Protein AF-A0A3B9PR92-F1 (afdb_monomer_lite)

Sequence (219 aa):
MKRTFLNLFLINLITGICAVALSAQPVVSGLKLADPELEITLWADSPLLANPTNFDVDASGRIWVTEGVNYRRSKTRGGGDQVVVLEDTDLDGVADKSTVFVQDPYLVAPMGIGVIGNQIYVSQTPDIIRYTDVNRNLVFDEGDTREVFLTGFIGSNHDHSTHSVIGGPDGKLYFNQGNCGAKITDGDGKTFYVGSFYYNKGGPQVGWNFNPTTFAGKQ

pLDDT: mean 84.74, std 18.98, range [34.31, 98.88]

Foldseek 3Di:
DDDDDDDDDDDDPDPDPPPPPPPCVVVLVPDDDPDPVDHDDAAEDPPLAEQFQDWDADPVRKIWTWHQPQFPNPCPDVQATFIKIWDDPVPPRHTDDIDTQDGHNLHNRFREWEDDPQWIWTRAPQFTKIKGPPVPPSHRDPPIDIDGAKGWWDDGSHPFTKHYWYQDPVRDIDTDGGQRKGFIAGPVRDTDTAAHPVCVPPDDDDPCRHDCVVPVPND

Structure (mmCIF, N/CA/C/O backbone):
data_AF-A0A3B9PR92-F1
#
_entry.id   AF-A0A3B9PR92-F1
#
loop_
_atom_site.group_PDB
_atom_site.id
_atom_site.type_symbol
_atom_site.label_atom_id
_atom_site.label_alt_id
_atom_site.label_comp_id
_atom_site.label_asym_id
_atom_site.label_entity_id
_atom_site.label_seq_id
_atom_site.pdbx_PDB_ins_code
_atom_site.Cartn_x
_atom_site.Cartn_y
_atom_site.Cartn_z
_atom_site.occupancy
_atom_site.B_iso_or_equiv
_atom_site.auth_seq_id
_atom_site.auth_comp_id
_atom_site.auth_asym_id
_atom_site.auth_atom_id
_atom_site.pdbx_PDB_model_num
ATOM 1 N N . MET A 1 1 ? 12.897 35.973 -71.113 1.00 40.69 1 MET A N 1
ATOM 2 C CA . MET A 1 1 ? 13.109 36.918 -69.992 1.00 40.69 1 MET A CA 1
ATOM 3 C C . MET A 1 1 ? 12.420 36.326 -68.767 1.00 40.69 1 MET A C 1
ATOM 5 O O . MET A 1 1 ? 11.234 36.034 -68.846 1.00 40.69 1 MET A O 1
ATOM 9 N N . LYS A 1 2 ? 13.194 35.966 -67.737 1.00 34.31 2 LYS A N 1
ATOM 10 C CA . LYS A 1 2 ? 12.798 35.077 -66.629 1.00 34.31 2 LYS A CA 1
ATOM 11 C C . LYS A 1 2 ? 11.757 35.743 -65.714 1.00 34.31 2 LYS A C 1
ATOM 13 O O . LYS A 1 2 ? 11.950 36.889 -65.324 1.00 34.31 2 LYS A O 1
ATOM 18 N N . ARG A 1 3 ? 10.691 35.015 -65.362 1.00 34.38 3 ARG A N 1
ATOM 19 C CA . ARG A 1 3 ? 9.765 35.359 -64.271 1.00 34.38 3 ARG A CA 1
ATOM 20 C C . ARG A 1 3 ? 10.264 34.692 -62.990 1.00 34.38 3 ARG A C 1
ATOM 22 O O . ARG A 1 3 ? 10.435 33.477 -62.956 1.00 34.38 3 ARG A O 1
ATOM 29 N N . THR A 1 4 ? 10.536 35.499 -61.977 1.00 38.28 4 THR A N 1
ATOM 30 C CA . THR A 1 4 ? 10.986 35.093 -60.644 1.00 38.28 4 THR A CA 1
ATOM 31 C C . THR A 1 4 ? 9.770 34.655 -59.827 1.00 38.28 4 THR A C 1
ATOM 33 O O . THR A 1 4 ? 8.867 35.460 -59.616 1.00 38.28 4 THR A O 1
ATOM 36 N N . PHE A 1 5 ? 9.730 33.401 -59.374 1.00 39.09 5 PHE A N 1
ATOM 37 C CA . PHE A 1 5 ? 8.817 32.963 -58.316 1.00 39.09 5 PHE A CA 1
ATOM 38 C C . PHE A 1 5 ? 9.593 32.921 -57.000 1.00 39.09 5 PHE A C 1
ATOM 40 O O . PHE A 1 5 ? 10.641 32.283 -56.901 1.00 39.09 5 PHE A O 1
ATOM 47 N N . LEU A 1 6 ? 9.090 33.663 -56.020 1.00 35.94 6 LEU A N 1
ATOM 48 C CA . LEU A 1 6 ? 9.597 33.739 -54.659 1.00 35.94 6 LEU A CA 1
ATOM 49 C C . LEU A 1 6 ? 9.010 32.550 -53.880 1.00 35.94 6 LEU A C 1
ATOM 51 O O . LEU A 1 6 ? 7.817 32.544 -53.592 1.00 35.94 6 LEU A O 1
ATOM 55 N N . ASN A 1 7 ? 9.821 31.534 -53.575 1.00 35.78 7 ASN A N 1
ATOM 56 C CA . ASN A 1 7 ? 9.414 30.453 -52.676 1.00 35.78 7 ASN A CA 1
ATOM 57 C C . ASN A 1 7 ? 9.677 30.876 -51.229 1.00 35.78 7 ASN A C 1
ATOM 59 O O . ASN A 1 7 ? 10.823 31.046 -50.813 1.00 35.78 7 ASN A O 1
ATOM 63 N N . LEU A 1 8 ? 8.592 31.047 -50.478 1.00 37.47 8 LEU A N 1
ATOM 64 C CA . LEU A 1 8 ? 8.585 31.297 -49.044 1.00 37.47 8 LEU A CA 1
ATOM 65 C C . LEU A 1 8 ? 8.742 29.945 -48.324 1.00 37.47 8 LEU A C 1
ATOM 67 O O . LEU A 1 8 ? 7.806 29.150 -48.292 1.00 37.47 8 LEU A O 1
ATOM 71 N N . PHE A 1 9 ? 9.922 29.655 -47.775 1.00 36.97 9 PHE A N 1
ATOM 72 C CA . PHE A 1 9 ? 10.104 28.515 -46.873 1.00 36.97 9 PHE A CA 1
ATOM 73 C C . PHE A 1 9 ? 9.676 28.922 -45.457 1.00 36.97 9 PHE A C 1
ATOM 75 O O . PHE A 1 9 ? 10.341 29.733 -44.814 1.00 36.97 9 PHE A O 1
ATOM 82 N N . LEU A 1 10 ? 8.569 28.354 -44.968 1.00 36.53 10 LEU A N 1
ATOM 83 C CA . LEU A 1 10 ? 8.263 28.321 -43.537 1.00 36.53 10 LEU A CA 1
ATOM 84 C C . LEU A 1 10 ? 9.225 27.335 -42.860 1.00 36.53 10 LEU A C 1
ATOM 86 O O . LEU A 1 10 ? 9.188 26.138 -43.138 1.00 36.53 10 LEU A O 1
ATOM 90 N N . ILE A 1 11 ? 10.062 27.832 -41.952 1.00 41.31 11 ILE A N 1
ATOM 91 C CA . ILE A 1 11 ? 10.827 27.004 -41.016 1.00 41.31 11 ILE A CA 1
ATOM 92 C C . ILE A 1 11 ? 9.952 26.822 -39.773 1.00 41.31 11 ILE A C 1
ATOM 94 O O . ILE A 1 11 ? 9.829 27.733 -38.958 1.00 41.31 11 ILE A O 1
ATOM 98 N N . ASN A 1 12 ? 9.326 25.652 -39.636 1.00 38.03 12 ASN A N 1
ATOM 99 C CA . ASN A 1 12 ? 8.735 25.228 -38.369 1.00 38.03 12 ASN A CA 1
ATOM 100 C C . ASN A 1 12 ? 9.863 24.733 -37.458 1.00 38.03 12 ASN A C 1
ATOM 102 O O . ASN A 1 12 ? 10.394 23.639 -37.646 1.00 38.03 12 ASN A O 1
ATOM 106 N N . LEU A 1 13 ? 10.244 25.558 -36.486 1.00 39.56 13 LEU A N 1
ATOM 107 C CA . LEU A 1 13 ? 11.181 25.190 -35.433 1.00 39.56 13 LEU A CA 1
ATOM 108 C C . LEU A 1 13 ? 10.430 24.352 -34.385 1.00 39.56 13 LEU A C 1
ATOM 110 O O . LEU A 1 13 ? 9.825 24.894 -33.464 1.00 39.56 13 LEU A O 1
ATOM 114 N N . ILE A 1 14 ? 10.436 23.026 -34.540 1.00 45.50 14 ILE A N 1
ATOM 115 C CA . ILE A 1 14 ? 10.000 22.113 -33.478 1.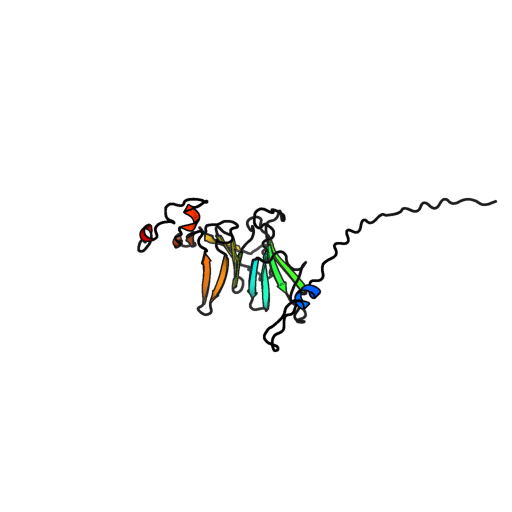00 45.50 14 ILE A CA 1
ATOM 116 C C . ILE A 1 14 ? 11.123 22.081 -32.442 1.00 45.50 14 ILE A C 1
ATOM 118 O O . ILE A 1 14 ? 12.162 21.454 -32.647 1.00 45.50 14 ILE A O 1
ATOM 122 N N . THR A 1 15 ? 10.934 22.780 -31.327 1.00 44.53 15 THR A N 1
ATOM 123 C CA . THR A 1 15 ? 11.759 22.605 -30.132 1.00 44.53 15 THR A CA 1
ATOM 124 C C . THR A 1 15 ? 11.447 21.239 -29.528 1.00 44.53 15 THR A C 1
ATOM 126 O O . THR A 1 15 ? 10.557 21.102 -28.690 1.00 44.53 15 THR A O 1
ATOM 129 N N . GLY A 1 16 ? 12.155 20.211 -29.990 1.00 39.41 16 GLY A N 1
ATOM 130 C CA . GLY A 1 16 ? 12.187 18.914 -29.332 1.00 39.41 16 GLY A CA 1
ATOM 131 C C . GLY A 1 16 ? 12.943 19.046 -28.016 1.00 39.41 16 GLY A C 1
ATOM 132 O O . GLY A 1 16 ? 14.168 19.154 -28.012 1.00 39.41 16 GLY A O 1
ATOM 133 N N . ILE A 1 17 ? 12.223 19.042 -26.896 1.00 45.97 17 ILE A N 1
ATOM 134 C CA . ILE A 1 17 ? 12.817 18.689 -25.608 1.00 45.97 17 ILE A CA 1
ATOM 135 C C . ILE A 1 17 ? 13.160 17.205 -25.725 1.00 45.97 17 ILE A C 1
ATOM 137 O O . ILE A 1 17 ? 12.302 16.338 -25.588 1.00 45.97 17 ILE A O 1
ATOM 141 N N . CYS A 1 18 ? 14.415 16.919 -26.062 1.00 37.38 18 CYS A N 1
ATOM 142 C CA . CYS A 1 18 ? 14.967 15.581 -25.957 1.00 37.38 18 CYS A CA 1
ATOM 143 C C . CYS A 1 18 ? 15.154 15.307 -24.462 1.00 37.38 18 CYS A C 1
ATOM 145 O O . CYS A 1 18 ? 16.201 15.603 -23.886 1.00 37.38 18 CYS A O 1
ATOM 147 N N . ALA A 1 19 ? 14.097 14.830 -23.805 1.00 42.25 19 ALA A N 1
ATOM 148 C CA . ALA A 1 19 ? 14.248 14.161 -22.529 1.00 42.25 19 ALA A CA 1
ATOM 149 C C . ALA A 1 19 ? 15.024 12.878 -22.831 1.00 42.25 19 ALA A C 1
ATOM 151 O O . ALA A 1 19 ? 14.472 11.916 -23.358 1.00 42.25 19 ALA A O 1
ATOM 152 N N . VAL A 1 20 ? 16.333 12.901 -22.586 1.00 42.00 20 VAL A N 1
ATOM 153 C CA . VAL A 1 20 ? 17.133 11.682 -22.589 1.00 42.00 20 VAL A CA 1
ATOM 154 C C . VAL A 1 20 ? 16.600 10.854 -21.428 1.00 42.00 20 VAL A C 1
ATOM 156 O O . VAL A 1 20 ? 16.940 11.109 -20.274 1.00 42.00 20 VAL A O 1
ATOM 159 N N . ALA A 1 21 ? 15.709 9.909 -21.722 1.00 46.66 21 ALA A N 1
ATOM 160 C CA . ALA A 1 21 ? 15.439 8.825 -20.802 1.00 46.66 21 ALA A CA 1
ATOM 161 C C . ALA A 1 21 ? 16.784 8.122 -20.603 1.00 46.66 21 ALA A C 1
ATOM 163 O O . ALA A 1 21 ? 17.339 7.551 -21.543 1.00 46.66 21 ALA A O 1
ATOM 164 N N . LEU A 1 22 ? 17.362 8.244 -19.407 1.00 50.50 22 LEU A N 1
ATOM 165 C CA . LEU A 1 22 ? 18.382 7.300 -18.979 1.00 50.50 22 LEU A CA 1
ATOM 166 C C . LEU A 1 22 ? 17.693 5.938 -19.087 1.00 50.50 22 LEU A C 1
ATOM 168 O O . LEU A 1 22 ? 16.753 5.692 -18.335 1.00 50.50 22 LEU A O 1
ATOM 172 N N . SER A 1 23 ? 18.076 5.101 -20.056 1.00 51.16 23 SER A N 1
ATOM 173 C CA . SER A 1 23 ? 17.569 3.730 -20.067 1.00 51.16 23 SER A CA 1
ATOM 174 C C . SER A 1 23 ? 17.933 3.112 -18.718 1.00 51.16 23 SER A C 1
ATOM 176 O O . SER A 1 23 ? 18.992 3.428 -18.178 1.00 51.16 23 SER A O 1
ATOM 178 N N . ALA A 1 24 ? 17.061 2.305 -18.117 1.00 56.84 24 ALA A N 1
ATOM 179 C CA . ALA A 1 24 ? 17.338 1.697 -16.815 1.00 56.84 24 ALA A CA 1
ATOM 180 C C . ALA A 1 24 ? 18.286 0.481 -16.910 1.00 56.84 24 ALA A C 1
ATOM 182 O O . ALA A 1 24 ? 18.922 0.105 -15.924 1.00 56.84 24 ALA A O 1
ATOM 183 N N . GLN A 1 25 ? 18.492 -0.075 -18.111 1.00 56.12 25 GLN A N 1
ATOM 184 C CA . GLN A 1 25 ? 19.439 -1.173 -18.374 1.00 56.12 25 GLN A CA 1
ATOM 185 C C . GLN A 1 25 ? 20.901 -0.965 -17.898 1.00 56.12 25 GLN A C 1
ATOM 187 O O . GLN A 1 25 ? 21.496 -1.916 -17.391 1.00 56.12 25 GLN A O 1
ATOM 192 N N . PRO A 1 26 ? 21.514 0.234 -17.979 1.00 60.78 26 PRO A N 1
ATOM 193 C CA . PRO A 1 26 ? 22.842 0.508 -17.438 1.00 60.78 26 PRO A CA 1
ATOM 194 C C . PRO A 1 26 ? 22.914 0.343 -15.913 1.00 60.78 26 PRO A C 1
ATOM 196 O O . PRO A 1 26 ? 23.988 0.041 -15.397 1.00 60.78 26 PRO A O 1
ATOM 199 N N . VAL A 1 27 ? 21.806 0.517 -15.178 1.00 67.62 27 VAL A N 1
ATOM 200 C CA . VAL A 1 27 ? 21.806 0.504 -13.703 1.00 67.62 27 VAL A CA 1
ATOM 201 C C . VAL A 1 27 ? 22.019 -0.909 -13.160 1.00 67.62 27 VAL A C 1
ATOM 203 O O . VAL A 1 27 ? 22.823 -1.099 -12.248 1.00 67.62 27 VAL A O 1
ATOM 206 N N . VAL A 1 28 ? 21.368 -1.912 -13.754 1.00 79.38 28 VAL A N 1
ATOM 207 C CA . VAL A 1 28 ? 21.475 -3.309 -13.297 1.00 79.38 28 VAL A CA 1
ATOM 208 C C . VAL A 1 28 ? 22.883 -3.869 -13.517 1.00 79.38 28 VAL A C 1
ATOM 210 O O . VAL A 1 28 ? 23.397 -4.591 -12.668 1.00 79.38 28 VAL A O 1
ATOM 213 N N . SER A 1 29 ? 23.560 -3.454 -14.594 1.00 75.81 29 SER A N 1
ATOM 214 C CA . SER A 1 29 ? 24.911 -3.928 -14.941 1.00 75.81 29 SER A CA 1
ATOM 215 C C . SER A 1 29 ? 25.989 -3.632 -13.883 1.00 75.81 29 SER A C 1
ATOM 217 O O . SER A 1 29 ? 27.037 -4.278 -13.869 1.00 75.81 29 SER A O 1
ATOM 219 N N . GLY A 1 30 ? 25.747 -2.666 -12.987 1.00 83.50 30 GLY A N 1
ATOM 220 C CA . GLY A 1 30 ? 26.665 -2.319 -11.900 1.00 83.50 30 GLY A CA 1
ATOM 221 C C . GLY A 1 30 ? 26.484 -3.141 -10.618 1.00 83.50 30 GLY A C 1
ATOM 222 O O . GLY A 1 30 ? 27.333 -3.056 -9.726 1.00 83.50 30 GLY A O 1
ATOM 223 N N . LEU A 1 31 ? 25.401 -3.915 -10.496 1.00 87.94 31 LEU A N 1
ATOM 224 C CA . LEU A 1 31 ? 25.111 -4.711 -9.304 1.00 87.94 31 LEU A CA 1
ATOM 225 C C . LEU A 1 31 ? 25.941 -5.999 -9.305 1.00 87.94 31 LEU A C 1
ATOM 227 O O . LEU A 1 31 ? 26.100 -6.660 -10.327 1.00 87.94 31 LEU A O 1
ATOM 231 N N . LYS A 1 32 ? 26.493 -6.357 -8.141 1.00 89.56 32 LYS A N 1
ATOM 232 C CA . LYS A 1 32 ? 27.294 -7.574 -7.962 1.00 89.56 32 LYS A CA 1
ATOM 233 C C . LYS A 1 32 ? 26.592 -8.515 -7.002 1.00 89.56 32 LYS A C 1
ATOM 235 O O . LYS A 1 32 ? 26.352 -8.149 -5.852 1.00 89.56 32 LYS A O 1
ATOM 240 N N . LEU A 1 33 ? 26.320 -9.724 -7.470 1.00 90.50 33 LEU A N 1
ATOM 241 C CA . LEU A 1 33 ? 25.789 -10.806 -6.654 1.00 90.50 33 LEU A CA 1
ATOM 242 C C . LEU A 1 33 ? 26.941 -11.621 -6.069 1.00 90.50 33 LEU A C 1
ATOM 244 O O . LEU A 1 33 ? 27.944 -11.870 -6.737 1.00 90.50 33 LEU A O 1
ATOM 248 N N . ALA A 1 34 ? 26.814 -11.986 -4.793 1.00 94.62 34 ALA A N 1
ATOM 249 C CA . ALA A 1 34 ? 27.777 -12.861 -4.126 1.00 94.62 34 ALA A CA 1
ATOM 250 C C . ALA A 1 34 ? 27.572 -14.331 -4.517 1.00 94.62 34 ALA A C 1
ATOM 252 O O . ALA A 1 34 ? 28.537 -15.089 -4.584 1.00 94.62 34 ALA A O 1
ATOM 253 N N . ASP A 1 35 ? 26.320 -14.709 -4.763 1.00 95.81 35 ASP A N 1
ATOM 254 C CA . ASP A 1 35 ? 25.923 -16.044 -5.183 1.00 95.81 35 ASP A CA 1
ATOM 255 C C . ASP A 1 35 ? 25.853 -16.102 -6.720 1.00 95.81 35 ASP A C 1
ATOM 257 O O . ASP A 1 35 ? 25.115 -15.307 -7.310 1.00 95.81 35 ASP A O 1
ATOM 261 N N . PRO A 1 36 ? 26.624 -16.986 -7.380 1.00 92.06 36 PRO A N 1
ATOM 262 C CA . PRO A 1 36 ? 26.620 -17.112 -8.834 1.00 92.06 36 PRO A CA 1
ATOM 263 C C . PRO A 1 36 ? 25.349 -17.759 -9.406 1.00 92.06 36 PRO A C 1
ATOM 265 O O . PRO A 1 36 ? 25.179 -17.727 -10.622 1.00 92.06 36 PRO A O 1
ATOM 268 N N . GLU A 1 37 ? 24.486 -18.360 -8.580 1.00 96.25 37 GLU A N 1
ATOM 269 C CA . GLU A 1 37 ? 23.214 -18.956 -9.025 1.00 96.25 37 GLU A CA 1
ATOM 270 C C . GLU A 1 37 ? 22.061 -17.943 -9.074 1.00 96.25 37 GLU A C 1
ATOM 272 O O . GLU A 1 37 ? 20.977 -18.261 -9.561 1.00 96.25 37 GLU A O 1
ATOM 277 N N . LEU A 1 38 ? 22.280 -16.723 -8.580 1.00 94.56 38 LEU A N 1
ATOM 278 C CA . LEU A 1 38 ? 21.291 -15.652 -8.610 1.00 94.56 38 LEU A CA 1
ATOM 279 C C . LEU A 1 38 ? 21.506 -14.736 -9.817 1.00 94.56 38 LEU A C 1
ATOM 281 O O . LEU A 1 38 ? 22.634 -14.476 -10.238 1.00 94.56 38 LEU A O 1
ATOM 285 N N . GLU A 1 39 ? 20.411 -14.164 -10.309 1.00 90.94 39 GLU A N 1
ATOM 286 C CA . GLU A 1 39 ? 20.412 -13.101 -11.311 1.00 90.94 39 GLU A CA 1
ATOM 287 C C . GLU A 1 39 ? 19.601 -11.892 -10.830 1.00 90.94 39 GLU A C 1
ATOM 289 O O . GLU A 1 39 ? 18.699 -12.014 -10.001 1.00 90.94 39 GLU A O 1
ATOM 294 N N . ILE A 1 40 ? 19.940 -10.706 -11.339 1.00 90.94 40 ILE A N 1
ATOM 295 C CA . ILE A 1 40 ? 19.113 -9.505 -11.202 1.00 90.94 40 ILE A CA 1
ATOM 296 C C . ILE A 1 40 ? 18.779 -9.034 -12.608 1.00 90.94 40 ILE A C 1
ATOM 298 O O . ILE A 1 40 ? 19.675 -8.769 -13.411 1.00 90.94 40 ILE A O 1
ATOM 302 N N . THR A 1 41 ? 17.491 -8.875 -12.869 1.00 90.62 41 THR A N 1
ATOM 303 C CA . THR A 1 41 ? 16.951 -8.293 -14.094 1.00 90.62 41 THR A CA 1
ATOM 304 C C . THR A 1 41 ? 16.130 -7.053 -13.755 1.00 90.62 41 THR A C 1
ATOM 306 O O . THR A 1 41 ? 15.677 -6.857 -12.624 1.00 90.62 41 THR A O 1
ATOM 309 N N . LEU A 1 42 ? 15.985 -6.160 -14.731 1.00 92.25 42 LEU A N 1
ATOM 310 C CA . LEU A 1 42 ? 15.066 -5.038 -14.614 1.00 92.25 42 LEU A CA 1
ATOM 311 C C . LEU A 1 42 ? 13.665 -5.527 -14.988 1.00 92.25 42 LEU A C 1
ATOM 313 O O . LEU A 1 42 ? 13.460 -5.886 -16.141 1.00 92.25 42 LEU A O 1
ATOM 317 N N . TRP A 1 43 ? 12.729 -5.498 -14.039 1.00 95.06 43 TRP A N 1
ATOM 318 C CA . TRP A 1 43 ? 11.338 -5.886 -14.297 1.00 95.06 43 TRP A CA 1
ATOM 319 C C . TRP A 1 43 ? 10.458 -4.709 -14.744 1.00 95.06 43 TRP A C 1
ATOM 321 O O . TRP A 1 43 ? 9.665 -4.858 -15.659 1.00 95.06 43 TRP A O 1
ATOM 331 N N . ALA A 1 44 ? 10.607 -3.523 -14.144 1.00 95.38 44 ALA A N 1
ATOM 332 C CA . ALA A 1 44 ? 9.856 -2.321 -14.524 1.00 95.38 44 ALA A CA 1
ATOM 333 C C . ALA A 1 44 ? 10.686 -1.050 -14.302 1.00 95.38 44 ALA A C 1
ATOM 335 O O . ALA A 1 44 ? 11.483 -0.978 -13.361 1.00 95.38 44 ALA A O 1
ATOM 336 N N . ASP A 1 45 ? 10.470 -0.028 -15.131 1.00 94.19 45 ASP A N 1
ATOM 337 C CA . ASP A 1 45 ? 11.071 1.298 -14.988 1.00 94.19 45 ASP A CA 1
ATOM 338 C C . ASP A 1 45 ? 10.097 2.434 -15.344 1.00 94.19 45 ASP A C 1
ATOM 340 O O . ASP A 1 45 ? 8.934 2.232 -15.700 1.00 94.19 45 ASP A O 1
ATOM 344 N N . SER A 1 46 ? 10.558 3.676 -15.189 1.00 93.19 46 SER A N 1
ATOM 345 C CA . SER A 1 46 ? 9.815 4.840 -15.668 1.00 93.19 46 SER A CA 1
ATOM 346 C C . SER A 1 46 ? 9.633 4.752 -17.192 1.00 93.19 46 SER A C 1
ATOM 348 O O . SER A 1 46 ? 10.623 4.566 -17.896 1.00 93.19 46 SER A O 1
ATOM 350 N N . PRO A 1 47 ? 8.428 5.010 -17.733 1.00 94.88 47 PRO A N 1
ATOM 351 C CA . PRO A 1 47 ? 7.334 5.750 -17.102 1.00 94.88 47 PRO A CA 1
ATOM 352 C C . PRO A 1 47 ? 6.227 4.884 -16.478 1.00 94.88 47 PRO A C 1
ATOM 354 O O . PRO A 1 47 ? 5.178 5.435 -16.152 1.00 94.88 47 PRO A O 1
ATOM 357 N N . LEU A 1 48 ? 6.415 3.569 -16.316 1.00 97.56 48 LEU A N 1
ATOM 358 C CA . LEU A 1 48 ? 5.366 2.686 -15.783 1.00 97.56 48 LEU A CA 1
ATOM 359 C C . LEU A 1 48 ? 5.001 3.012 -14.327 1.00 97.56 48 LEU A C 1
ATOM 361 O O . LEU A 1 48 ? 3.865 2.805 -13.912 1.00 97.56 48 LEU A O 1
ATOM 365 N N . LEU A 1 49 ? 5.948 3.552 -13.566 1.00 97.00 49 LEU A N 1
ATOM 366 C CA . LEU A 1 49 ? 5.779 3.977 -12.181 1.00 97.00 49 LEU A CA 1
ATOM 367 C C . LEU A 1 49 ? 6.684 5.172 -11.856 1.00 97.00 49 LEU A C 1
ATOM 369 O O . LEU A 1 49 ? 7.653 5.455 -12.565 1.00 97.00 49 LEU A O 1
ATOM 373 N N . ALA A 1 50 ? 6.405 5.848 -10.746 1.00 95.19 50 ALA A N 1
ATOM 374 C CA . ALA A 1 50 ? 7.177 6.970 -10.236 1.00 95.19 50 ALA A CA 1
ATOM 375 C C . ALA A 1 50 ? 7.320 6.926 -8.708 1.00 95.19 50 ALA A C 1
ATOM 377 O O . ALA A 1 50 ? 6.342 6.912 -7.968 1.00 95.19 50 ALA A O 1
ATOM 378 N N . ASN A 1 51 ? 8.565 7.014 -8.230 1.00 94.94 51 ASN A N 1
ATOM 379 C CA . ASN A 1 51 ? 8.912 7.098 -6.806 1.00 94.94 51 ASN A CA 1
ATOM 380 C C . ASN A 1 51 ? 8.196 6.042 -5.926 1.00 94.94 51 ASN A C 1
ATOM 382 O O . ASN A 1 51 ? 7.422 6.427 -5.043 1.00 94.94 51 ASN A O 1
ATOM 386 N N . PRO A 1 52 ? 8.412 4.733 -6.170 1.00 96.56 52 PRO A N 1
ATOM 387 C CA . PRO A 1 52 ? 7.752 3.672 -5.411 1.00 96.56 52 PRO A CA 1
ATOM 388 C C . PRO A 1 52 ? 8.089 3.760 -3.918 1.00 96.56 52 PRO A C 1
ATOM 390 O O . PRO A 1 52 ? 9.260 3.858 -3.546 1.00 96.56 52 PRO A O 1
ATOM 393 N N . THR A 1 53 ? 7.073 3.703 -3.058 1.00 95.88 53 THR A N 1
ATOM 394 C CA . THR A 1 53 ? 7.226 3.696 -1.591 1.00 95.88 53 THR A CA 1
ATOM 395 C C . THR A 1 53 ? 6.989 2.318 -0.985 1.00 95.88 53 THR A C 1
ATOM 397 O O . THR A 1 53 ? 7.644 1.962 -0.007 1.00 95.88 53 THR A O 1
ATOM 400 N N . ASN A 1 54 ? 6.064 1.544 -1.553 1.00 97.50 54 ASN A N 1
ATOM 401 C CA . ASN A 1 54 ? 5.744 0.175 -1.150 1.00 97.50 54 ASN A CA 1
ATOM 402 C C . ASN A 1 54 ? 5.052 -0.569 -2.302 1.00 97.50 54 ASN A C 1
ATOM 404 O O . ASN A 1 54 ? 4.455 0.083 -3.167 1.00 97.50 54 ASN A O 1
ATOM 408 N N . PHE A 1 55 ? 5.098 -1.902 -2.294 1.00 98.00 55 PHE A N 1
ATOM 409 C CA . PHE A 1 55 ? 4.410 -2.736 -3.273 1.00 98.00 55 PHE A CA 1
ATOM 410 C C . PHE A 1 55 ? 3.872 -4.041 -2.669 1.00 98.00 55 PHE A C 1
ATOM 412 O O . PHE A 1 55 ? 4.394 -4.520 -1.665 1.00 98.00 55 PHE A O 1
ATOM 419 N N . ASP A 1 56 ? 2.863 -4.621 -3.318 1.00 97.88 56 ASP A N 1
ATOM 420 C CA . ASP A 1 56 ? 2.348 -5.967 -3.036 1.00 97.88 56 ASP A CA 1
ATOM 421 C C . ASP A 1 56 ? 2.040 -6.708 -4.348 1.00 97.88 56 ASP A C 1
ATOM 423 O O . ASP A 1 56 ? 1.872 -6.080 -5.398 1.00 97.88 56 ASP A O 1
ATOM 427 N N . VAL A 1 57 ? 1.985 -8.039 -4.298 1.00 97.19 57 VAL A N 1
ATOM 428 C CA . VAL A 1 57 ? 1.734 -8.899 -5.463 1.00 97.19 57 VAL A CA 1
ATOM 429 C C . VAL A 1 57 ? 0.387 -9.582 -5.305 1.00 97.19 57 VAL A C 1
ATOM 431 O O . VAL A 1 57 ? 0.152 -10.297 -4.332 1.00 97.19 57 VAL A O 1
ATOM 434 N N . ASP A 1 58 ? -0.504 -9.392 -6.274 1.00 96.81 58 ASP A N 1
ATOM 435 C CA . ASP A 1 58 ? -1.808 -10.046 -6.226 1.00 96.81 58 ASP A CA 1
ATOM 436 C C . ASP A 1 58 ? -1.782 -11.489 -6.757 1.00 96.81 58 ASP A C 1
ATOM 438 O O . ASP A 1 58 ? -0.797 -11.979 -7.307 1.00 96.81 58 ASP A O 1
ATOM 442 N N . ALA A 1 59 ? -2.909 -12.192 -6.615 1.00 94.62 59 ALA A N 1
ATOM 443 C CA . ALA A 1 59 ? -3.036 -13.590 -7.028 1.00 94.62 59 ALA A CA 1
ATOM 444 C C . ALA A 1 59 ? -2.885 -13.828 -8.547 1.00 94.62 59 ALA A C 1
ATOM 446 O O . ALA A 1 59 ? -2.783 -14.980 -8.963 1.00 94.62 59 ALA A O 1
ATOM 447 N N . SER A 1 60 ? -2.901 -12.771 -9.367 1.00 95.69 60 SER A N 1
ATOM 448 C CA . SER A 1 60 ? -2.649 -12.841 -10.814 1.00 95.69 60 SER A CA 1
ATOM 449 C C . SER A 1 60 ? -1.190 -12.527 -11.168 1.00 95.69 60 SER A C 1
ATOM 451 O O . SER A 1 60 ? -0.854 -12.518 -12.346 1.00 95.69 60 SER A O 1
ATOM 453 N N . GLY A 1 61 ? -0.326 -12.275 -10.176 1.00 96.56 61 GLY A N 1
ATOM 454 C CA . GLY A 1 61 ? 1.083 -11.930 -10.378 1.00 96.56 61 GLY A CA 1
ATOM 455 C C . GLY A 1 61 ? 1.328 -10.456 -10.705 1.00 96.56 61 GLY A C 1
ATOM 456 O O . GLY A 1 61 ? 2.451 -10.092 -11.042 1.00 96.56 61 GLY A O 1
ATOM 457 N N . ARG A 1 62 ? 0.307 -9.596 -10.600 1.00 98.25 62 ARG A N 1
ATOM 458 C CA . ARG A 1 62 ? 0.445 -8.159 -10.876 1.00 98.25 62 ARG A CA 1
ATOM 459 C C . ARG A 1 62 ? 1.058 -7.456 -9.674 1.00 98.25 62 ARG A C 1
ATOM 461 O O . ARG A 1 62 ? 0.729 -7.791 -8.533 1.00 98.25 62 ARG A O 1
ATOM 468 N N . ILE A 1 63 ? 1.901 -6.455 -9.925 1.00 98.62 63 ILE A N 1
ATOM 469 C CA . ILE A 1 63 ? 2.555 -5.682 -8.863 1.00 98.62 63 ILE A CA 1
ATOM 470 C C . ILE A 1 63 ? 1.797 -4.377 -8.645 1.00 98.62 63 ILE A C 1
ATOM 472 O O . ILE A 1 63 ? 1.750 -3.513 -9.516 1.00 98.62 63 ILE A O 1
ATOM 476 N N . TRP A 1 64 ? 1.231 -4.219 -7.455 1.00 98.75 64 TRP A N 1
ATOM 477 C CA . TRP A 1 64 ? 0.553 -3.005 -7.024 1.00 98.75 64 TRP A CA 1
ATOM 478 C C . TRP A 1 64 ? 1.538 -2.114 -6.287 1.00 98.75 64 TRP A C 1
ATOM 480 O O . TRP A 1 64 ? 2.170 -2.563 -5.338 1.00 98.75 64 TRP A O 1
ATOM 490 N N . VAL A 1 65 ? 1.662 -0.856 -6.692 1.00 98.75 65 VAL A N 1
ATOM 491 C CA . VAL A 1 65 ? 2.688 0.065 -6.198 1.00 98.75 65 VAL A CA 1
ATOM 492 C C . VAL A 1 65 ? 2.038 1.329 -5.660 1.00 98.75 65 VAL A C 1
ATOM 494 O O . VAL A 1 65 ? 1.237 1.969 -6.335 1.00 98.75 65 VAL A O 1
ATOM 497 N N . THR A 1 66 ? 2.425 1.718 -4.449 1.00 98.44 66 THR A N 1
ATOM 498 C CA . THR A 1 66 ? 2.157 3.063 -3.920 1.00 98.44 66 THR A CA 1
ATOM 499 C C . THR A 1 66 ? 3.247 4.023 -4.374 1.00 98.44 66 THR A C 1
ATOM 501 O O . THR A 1 66 ? 4.436 3.709 -4.296 1.00 98.44 66 THR A O 1
ATOM 504 N N . GLU A 1 67 ? 2.847 5.196 -4.859 1.00 97.56 67 GLU A N 1
ATOM 505 C CA . GLU A 1 67 ? 3.771 6.225 -5.335 1.00 97.56 67 GLU A CA 1
ATOM 506 C C . GLU A 1 67 ? 3.910 7.369 -4.327 1.00 97.56 67 GLU A C 1
ATOM 508 O O . GLU A 1 67 ? 2.930 7.869 -3.785 1.00 97.56 67 GLU A O 1
ATOM 513 N N . GLY A 1 68 ? 5.139 7.831 -4.102 1.00 95.38 68 GLY A N 1
ATOM 514 C CA . GLY A 1 68 ? 5.468 8.878 -3.133 1.00 95.38 68 GLY A CA 1
ATOM 515 C C . GLY A 1 68 ? 5.817 10.231 -3.738 1.00 95.38 68 GLY A C 1
ATOM 516 O O . GLY A 1 68 ? 6.675 10.929 -3.197 1.00 95.38 68 GLY A O 1
ATOM 517 N N . VAL A 1 69 ? 5.274 10.603 -4.896 1.00 95.00 69 VAL A N 1
ATOM 518 C CA . VAL A 1 69 ? 5.731 11.783 -5.655 1.00 95.00 69 VAL A CA 1
ATOM 519 C C . VAL A 1 69 ? 5.592 13.090 -4.853 1.00 95.00 69 VAL A C 1
ATOM 521 O O . VAL A 1 69 ? 6.467 13.959 -4.945 1.00 95.00 69 VAL A O 1
ATOM 524 N N . ASN A 1 70 ? 4.578 13.207 -3.990 1.00 93.19 70 ASN A N 1
ATOM 525 C CA . ASN A 1 70 ? 4.360 14.369 -3.120 1.00 93.19 70 ASN A CA 1
ATOM 526 C C . ASN A 1 70 ? 5.073 14.307 -1.744 1.00 93.19 70 ASN A C 1
ATOM 528 O O . ASN A 1 70 ? 4.781 15.123 -0.852 1.00 93.19 70 ASN A O 1
ATOM 532 N N . TYR A 1 71 ? 6.006 13.369 -1.535 1.00 90.19 71 TYR A N 1
ATOM 533 C CA . TYR A 1 71 ? 6.735 13.213 -0.268 1.00 90.19 71 TYR A CA 1
ATOM 534 C C . TYR A 1 71 ? 7.453 14.511 0.160 1.00 90.19 71 TYR A C 1
ATOM 536 O O . TYR A 1 71 ? 7.992 15.260 -0.657 1.00 90.19 71 TYR A O 1
ATOM 544 N N . ARG A 1 72 ? 7.434 14.820 1.468 1.00 82.12 72 ARG A N 1
ATOM 545 C CA . ARG A 1 72 ? 8.065 16.020 2.074 1.00 82.12 72 ARG A CA 1
ATOM 546 C C . ARG A 1 72 ? 7.717 17.367 1.416 1.00 82.12 72 ARG A C 1
ATOM 548 O O . ARG A 1 72 ? 8.533 18.286 1.398 1.00 82.12 72 ARG A O 1
ATOM 555 N N . ARG A 1 73 ? 6.458 17.539 1.000 1.00 69.12 73 ARG A N 1
ATOM 556 C CA . ARG A 1 73 ? 5.892 18.812 0.495 1.00 69.12 73 ARG A CA 1
ATOM 557 C C . ARG A 1 73 ? 6.445 19.271 -0.858 1.00 69.12 73 ARG A C 1
ATOM 559 O O . ARG A 1 73 ? 6.306 20.451 -1.173 1.00 69.12 73 ARG A O 1
ATOM 566 N N . SER A 1 74 ? 7.000 18.368 -1.667 1.00 74.69 74 SER A N 1
ATOM 567 C CA . SER A 1 74 ? 7.323 18.661 -3.071 1.00 74.69 74 SER A CA 1
ATOM 568 C C . SER A 1 74 ? 6.096 19.200 -3.833 1.00 74.69 74 SER A C 1
ATOM 570 O O . SER A 1 74 ? 6.245 20.104 -4.652 1.00 74.69 74 SER A O 1
ATOM 572 N N . LYS A 1 75 ? 4.884 18.701 -3.508 1.00 70.12 75 LYS A N 1
ATOM 573 C CA . LYS A 1 75 ? 3.583 19.066 -4.117 1.00 70.12 75 LYS A CA 1
ATOM 574 C C . LYS A 1 75 ? 3.632 19.089 -5.653 1.00 70.12 75 LYS A C 1
ATOM 576 O O . LYS A 1 75 ? 3.018 19.936 -6.298 1.00 70.12 75 LYS A O 1
ATOM 581 N N . THR A 1 76 ? 4.393 18.170 -6.231 1.00 84.69 76 THR A N 1
ATOM 582 C CA . THR A 1 76 ? 4.673 18.082 -7.667 1.00 84.69 76 THR A CA 1
ATOM 583 C C . THR A 1 76 ? 3.518 17.473 -8.457 1.00 84.69 76 THR A C 1
ATOM 585 O O . THR A 1 76 ? 3.401 17.741 -9.651 1.00 84.69 76 THR A O 1
ATOM 588 N N . ARG A 1 77 ? 2.628 16.707 -7.812 1.00 92.94 77 ARG A N 1
ATOM 589 C CA . ARG A 1 77 ? 1.449 16.097 -8.436 1.00 92.94 77 ARG A CA 1
ATOM 590 C C . ARG A 1 77 ? 0.166 16.629 -7.795 1.00 92.94 77 ARG A C 1
ATOM 592 O O . ARG A 1 77 ? -0.255 16.171 -6.737 1.00 92.94 77 ARG A O 1
ATOM 599 N N . GLY A 1 78 ? -0.460 17.608 -8.453 1.00 91.19 78 GLY A N 1
ATOM 600 C CA . GLY A 1 78 ? -1.608 18.352 -7.911 1.00 91.19 78 GLY A CA 1
ATOM 601 C C . GLY A 1 78 ? -2.855 17.509 -7.613 1.00 91.19 78 GLY A C 1
ATOM 602 O O . GLY A 1 78 ? -3.591 17.841 -6.691 1.00 91.19 78 GLY A O 1
ATOM 603 N N . GLY A 1 79 ? -3.063 16.408 -8.343 1.00 94.94 79 GLY A N 1
ATOM 604 C CA . GLY A 1 79 ? -4.167 15.468 -8.108 1.00 94.94 79 GLY A CA 1
ATOM 605 C C . GLY A 1 79 ? -3.961 14.516 -6.925 1.00 94.94 79 GLY A C 1
ATOM 606 O O . GLY A 1 79 ? -4.795 13.647 -6.723 1.00 94.94 79 GLY A O 1
ATOM 607 N N . GLY A 1 80 ? -2.864 14.653 -6.173 1.00 95.75 80 GLY A N 1
ATOM 608 C CA . GLY A 1 80 ? -2.441 13.670 -5.176 1.00 95.75 80 GLY A CA 1
ATOM 609 C C . GLY A 1 80 ? -1.632 12.527 -5.779 1.00 95.75 80 GLY A C 1
ATOM 610 O O . GLY A 1 80 ? -1.457 12.442 -7.000 1.00 95.75 80 GLY A O 1
ATOM 611 N N . ASP A 1 81 ? -1.083 11.696 -4.902 1.00 97.31 81 ASP A N 1
ATOM 612 C CA . ASP A 1 81 ? -0.312 10.511 -5.260 1.00 97.31 81 ASP A CA 1
ATOM 613 C C . ASP A 1 81 ? -1.206 9.347 -5.703 1.00 97.31 81 ASP A C 1
ATOM 615 O O . ASP A 1 81 ? -2.435 9.417 -5.635 1.00 97.31 81 ASP A O 1
ATOM 619 N N . GLN A 1 82 ? -0.571 8.310 -6.246 1.00 98.06 82 GLN A N 1
ATOM 620 C CA . GLN A 1 82 ? -1.245 7.232 -6.958 1.00 98.06 82 GLN A CA 1
ATOM 621 C C . GLN A 1 82 ? -0.971 5.876 -6.316 1.00 98.06 82 GLN A C 1
ATOM 623 O O . GLN A 1 82 ? 0.074 5.660 -5.694 1.00 98.06 82 GLN A O 1
ATOM 628 N N . VAL A 1 83 ? -1.912 4.961 -6.528 1.00 98.75 83 VAL A N 1
ATOM 629 C CA . VAL A 1 83 ? -1.632 3.526 -6.564 1.00 98.75 83 VAL A CA 1
ATOM 630 C C . VAL A 1 83 ? -1.692 3.091 -8.021 1.00 98.75 83 VAL A C 1
ATOM 632 O O . VAL A 1 83 ? -2.681 3.376 -8.702 1.00 98.75 83 VAL A O 1
ATOM 635 N N . VAL A 1 84 ? -0.651 2.414 -8.493 1.00 98.88 84 VAL A N 1
ATOM 636 C CA . VAL A 1 84 ? -0.565 1.881 -9.858 1.00 98.88 84 VAL A CA 1
ATOM 637 C C . VAL A 1 84 ? -0.453 0.361 -9.834 1.00 98.88 84 VAL A C 1
ATOM 639 O O . VAL A 1 84 ? 0.062 -0.209 -8.876 1.00 98.88 84 VAL A O 1
ATOM 642 N N . VAL A 1 85 ? -0.946 -0.294 -10.879 1.00 98.88 85 VAL A N 1
ATOM 643 C CA . VAL A 1 85 ? -0.894 -1.745 -11.074 1.00 98.88 85 VAL A CA 1
ATOM 644 C C . VAL A 1 85 ? -0.058 -2.020 -12.308 1.00 98.88 85 VAL A C 1
ATOM 646 O O . VAL A 1 85 ? -0.401 -1.567 -13.401 1.00 98.88 85 VAL A O 1
ATOM 649 N N . LEU A 1 86 ? 1.042 -2.733 -12.115 1.00 98.88 86 LEU A N 1
ATOM 650 C CA . LEU A 1 86 ? 1.979 -3.113 -13.158 1.00 98.88 86 LEU A CA 1
ATOM 651 C C . LEU A 1 86 ? 1.704 -4.546 -13.599 1.00 98.88 86 LEU A C 1
ATOM 653 O O . LEU A 1 86 ? 1.534 -5.439 -12.762 1.00 98.88 86 LEU A O 1
ATOM 657 N N . GLU A 1 87 ? 1.672 -4.752 -14.910 1.00 98.62 87 GLU A N 1
ATOM 658 C CA . GLU A 1 87 ? 1.383 -6.038 -15.535 1.00 98.62 87 GLU A CA 1
ATOM 659 C C . GLU A 1 87 ? 2.460 -6.365 -16.577 1.00 98.62 87 GLU A C 1
ATOM 661 O O . GLU A 1 87 ? 2.900 -5.493 -17.328 1.00 98.62 87 GLU A O 1
ATOM 666 N N . ASP A 1 88 ? 2.849 -7.635 -16.607 1.00 98.12 88 ASP A N 1
ATOM 667 C CA . ASP A 1 88 ? 3.554 -8.289 -17.708 1.00 98.12 88 ASP A CA 1
ATOM 668 C C . ASP A 1 88 ? 2.483 -9.083 -18.475 1.00 98.12 88 ASP A C 1
ATOM 670 O O . ASP A 1 88 ? 1.924 -10.055 -17.955 1.00 98.12 88 ASP A O 1
ATOM 674 N N . THR A 1 89 ? 2.071 -8.575 -19.636 1.00 98.00 89 THR A N 1
ATOM 675 C CA . THR A 1 89 ? 0.914 -9.087 -20.383 1.00 98.00 89 THR A CA 1
ATOM 676 C C . THR A 1 89 ? 1.291 -10.134 -21.423 1.00 98.00 89 THR A C 1
ATOM 678 O O . THR A 1 89 ? 0.414 -10.895 -21.850 1.00 98.00 89 THR A O 1
ATOM 681 N N . ASP A 1 90 ? 2.567 -10.211 -21.806 1.00 97.69 90 ASP A N 1
ATOM 682 C CA . ASP A 1 90 ? 3.097 -11.216 -22.729 1.00 97.69 90 ASP A CA 1
ATOM 683 C C . ASP A 1 90 ? 3.955 -12.304 -22.053 1.00 97.69 90 ASP A C 1
ATOM 685 O O . ASP A 1 90 ? 4.284 -13.306 -22.696 1.00 97.69 90 ASP A O 1
ATOM 689 N N . LEU A 1 91 ? 4.158 -12.189 -20.737 1.00 95.81 91 LEU A N 1
ATOM 690 C CA . LEU A 1 91 ? 4.855 -13.129 -19.858 1.00 95.81 91 LEU A CA 1
ATOM 691 C C . LEU A 1 91 ? 6.342 -13.283 -20.201 1.00 95.81 91 LEU A C 1
ATOM 693 O O . LEU A 1 91 ? 6.904 -14.375 -20.038 1.00 95.81 91 LEU A O 1
ATOM 697 N N . ASP A 1 92 ? 6.981 -12.217 -20.691 1.00 96.06 92 ASP A N 1
ATOM 698 C CA . ASP A 1 92 ? 8.406 -12.208 -21.032 1.00 96.06 92 ASP A CA 1
ATOM 699 C C . ASP A 1 92 ? 9.333 -11.907 -19.836 1.00 96.06 92 ASP A C 1
ATOM 701 O O . ASP A 1 92 ? 10.561 -12.004 -19.952 1.00 96.06 92 ASP A O 1
ATOM 705 N N . GLY A 1 93 ? 8.755 -11.629 -18.663 1.00 93.06 93 GLY A N 1
ATOM 706 C CA . GLY A 1 93 ? 9.480 -11.284 -17.447 1.00 93.06 93 GLY A CA 1
ATOM 707 C C . GLY A 1 93 ? 9.768 -9.790 -17.309 1.00 93.06 93 GLY A C 1
ATOM 708 O O . GLY A 1 93 ? 10.581 -9.420 -16.456 1.00 93.06 93 GLY A O 1
ATOM 709 N N . VAL A 1 94 ? 9.125 -8.935 -18.107 1.00 95.44 94 VAL A N 1
ATOM 710 C CA . VAL A 1 94 ? 9.211 -7.474 -18.042 1.00 95.44 94 VAL A CA 1
ATOM 711 C C . VAL A 1 94 ? 7.799 -6.888 -18.036 1.00 95.44 94 VAL A C 1
ATOM 713 O O . VAL A 1 94 ? 6.931 -7.267 -18.808 1.00 95.44 94 VAL A O 1
ATOM 716 N N . ALA A 1 95 ? 7.541 -5.930 -17.149 1.00 98.00 95 ALA A N 1
ATOM 717 C CA . ALA A 1 95 ? 6.275 -5.215 -17.156 1.00 98.00 95 ALA A CA 1
ATOM 718 C C . ALA A 1 95 ? 6.148 -4.361 -18.426 1.00 98.00 95 ALA A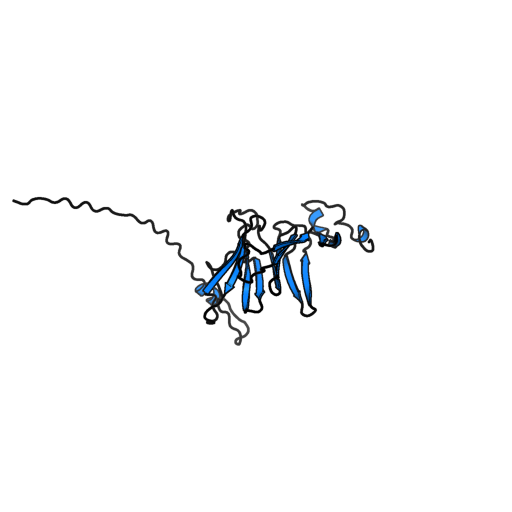 C 1
ATOM 720 O O . ALA A 1 95 ? 7.038 -3.571 -18.747 1.00 98.00 95 ALA A O 1
ATOM 721 N N . ASP A 1 96 ? 5.002 -4.452 -19.094 1.00 97.81 96 ASP A N 1
ATOM 722 C CA . ASP A 1 96 ? 4.700 -3.695 -20.314 1.00 97.81 96 ASP A CA 1
ATOM 723 C C . ASP A 1 96 ? 3.519 -2.724 -20.140 1.00 97.81 96 ASP A C 1
ATOM 725 O O . ASP A 1 96 ? 3.333 -1.800 -20.942 1.00 97.81 96 ASP A O 1
ATOM 729 N N . LYS A 1 97 ? 2.748 -2.880 -19.057 1.00 98.44 97 LYS A N 1
ATOM 730 C CA . LYS A 1 97 ? 1.529 -2.114 -18.808 1.00 98.44 97 LYS A CA 1
ATOM 731 C C . LYS A 1 97 ? 1.490 -1.565 -17.390 1.00 98.44 97 LYS A C 1
ATOM 733 O O . LYS A 1 97 ? 1.847 -2.230 -16.422 1.00 98.44 97 LYS A O 1
ATOM 738 N N . SER A 1 98 ? 0.993 -0.335 -17.282 1.00 98.62 98 SER A N 1
ATOM 739 C CA . SER A 1 98 ? 0.687 0.328 -16.018 1.00 98.62 98 SER A CA 1
ATOM 740 C C . SER A 1 98 ? -0.740 0.863 -16.046 1.00 98.62 98 SER A C 1
ATOM 742 O O . SER A 1 98 ? -1.133 1.564 -16.982 1.00 98.62 98 SER A O 1
ATOM 744 N N . THR A 1 99 ? -1.514 0.525 -15.019 1.00 98.69 99 THR A N 1
ATOM 745 C CA . THR A 1 99 ? -2.879 1.012 -14.804 1.00 98.69 99 THR A CA 1
ATOM 746 C C . THR A 1 99 ? -2.907 1.834 -13.521 1.00 98.69 99 THR A C 1
ATOM 748 O O . THR A 1 99 ? -2.528 1.340 -12.464 1.00 98.69 99 THR A O 1
ATOM 751 N N . VAL A 1 100 ? -3.366 3.086 -13.576 1.00 98.75 100 VAL A N 1
ATOM 752 C CA . VAL A 1 100 ? -3.602 3.870 -12.353 1.00 98.75 100 VAL A CA 1
ATOM 753 C C . VAL A 1 100 ? -4.873 3.339 -11.701 1.00 98.75 100 VAL A C 1
ATOM 755 O O . VAL A 1 100 ? -5.965 3.617 -12.190 1.00 98.75 100 VAL A O 1
ATOM 758 N N . PHE A 1 101 ? -4.730 2.600 -10.601 1.00 98.88 101 PHE A N 1
ATOM 759 C CA . PHE A 1 101 ? -5.878 2.131 -9.834 1.00 98.88 101 PHE A CA 1
ATOM 760 C C . PHE A 1 101 ? -6.616 3.310 -9.215 1.00 98.88 101 PHE A C 1
ATOM 762 O O . PHE A 1 101 ? -7.807 3.482 -9.430 1.00 98.88 101 PHE A O 1
ATOM 769 N N . VAL A 1 102 ? -5.912 4.168 -8.476 1.00 98.75 102 VAL A N 1
ATOM 770 C CA . VAL A 1 102 ? -6.518 5.359 -7.877 1.00 98.75 102 VAL A CA 1
ATOM 771 C C . VAL A 1 102 ? -5.528 6.512 -7.844 1.00 98.75 102 VAL A C 1
ATOM 773 O O . VAL A 1 102 ? -4.345 6.327 -7.553 1.00 98.75 102 VAL A O 1
ATOM 776 N N . GLN A 1 103 ? -6.034 7.715 -8.110 1.00 98.25 103 GLN A N 1
ATOM 777 C CA . GLN A 1 103 ? -5.367 8.976 -7.816 1.00 98.25 103 GLN A CA 1
ATOM 778 C C . GLN A 1 103 ? -6.301 9.839 -6.969 1.00 98.25 103 GLN A C 1
ATOM 780 O O . GLN A 1 103 ? -7.411 10.151 -7.396 1.00 98.25 103 GLN A O 1
ATOM 785 N N . ASP A 1 104 ? -5.858 10.232 -5.778 1.00 96.50 104 ASP A N 1
ATOM 786 C CA . ASP A 1 104 ? -6.689 10.977 -4.827 1.00 96.50 104 ASP A CA 1
ATOM 787 C C . ASP A 1 104 ? -5.842 12.056 -4.128 1.00 96.50 104 ASP A C 1
ATOM 789 O O . ASP A 1 104 ? -4.778 11.727 -3.598 1.00 96.50 104 ASP A O 1
ATOM 793 N N . PRO A 1 105 ? -6.290 13.330 -4.061 1.00 95.38 105 PRO A N 1
ATOM 794 C CA . PRO A 1 105 ? -5.615 14.398 -3.315 1.00 95.38 105 PRO A CA 1
ATOM 795 C C . PRO A 1 105 ? -5.337 14.081 -1.839 1.00 95.38 105 PRO A C 1
ATOM 797 O O . PRO A 1 105 ? -4.480 14.720 -1.226 1.00 95.38 105 PRO A O 1
ATOM 800 N N . TYR A 1 106 ? -6.069 13.128 -1.258 1.00 95.75 106 TYR A N 1
ATOM 801 C CA . TYR A 1 106 ? -5.828 12.615 0.085 1.00 95.75 106 TYR A CA 1
ATOM 802 C C . TYR A 1 106 ? -4.533 11.798 0.190 1.00 95.75 106 TYR A C 1
ATOM 804 O O . TYR A 1 106 ? -3.906 11.770 1.251 1.00 95.75 106 TYR A O 1
ATOM 812 N N . LEU A 1 107 ? -4.115 11.151 -0.901 1.00 96.44 107 LEU A N 1
ATOM 813 C CA . LEU A 1 107 ? -2.862 10.412 -0.974 1.00 96.44 107 LEU A CA 1
ATOM 814 C C . LEU A 1 107 ? -1.706 11.402 -1.134 1.00 96.44 107 LEU A C 1
ATOM 816 O O . LEU A 1 107 ? -1.561 12.093 -2.144 1.00 96.44 107 LEU A O 1
ATOM 820 N N . VAL A 1 108 ? -0.873 11.478 -0.103 1.00 94.69 108 VAL A N 1
ATOM 821 C CA . VAL A 1 108 ? 0.311 12.332 -0.047 1.00 94.69 108 VAL A CA 1
ATOM 822 C C . VAL A 1 108 ? 1.435 11.490 0.536 1.00 94.69 108 VAL A C 1
ATOM 824 O O . VAL A 1 108 ? 1.667 11.490 1.748 1.00 94.69 108 VAL A O 1
ATOM 827 N N . ALA A 1 109 ? 2.105 10.777 -0.361 1.00 94.56 109 ALA A N 1
ATOM 828 C CA . ALA A 1 109 ? 3.055 9.711 -0.114 1.00 94.56 109 ALA A CA 1
ATOM 829 C C . ALA A 1 109 ? 2.490 8.586 0.764 1.00 94.56 109 ALA A C 1
ATOM 831 O O . ALA A 1 109 ? 2.948 8.424 1.897 1.00 94.56 109 ALA A O 1
ATOM 832 N N . PRO A 1 110 ? 1.510 7.804 0.266 1.00 96.69 110 PRO A N 1
ATOM 833 C CA . PRO A 1 110 ? 1.139 6.549 0.909 1.00 96.69 110 PRO A CA 1
ATOM 834 C C . PRO A 1 110 ? 2.369 5.639 1.018 1.00 96.69 110 PRO A C 1
ATOM 836 O O . PRO A 1 110 ? 3.187 5.589 0.104 1.00 96.69 110 PRO A O 1
ATOM 839 N N . MET A 1 111 ? 2.538 4.957 2.151 1.00 96.19 111 MET A N 1
ATOM 840 C CA . MET A 1 111 ? 3.788 4.240 2.485 1.00 96.19 111 MET A CA 1
ATOM 841 C C . MET A 1 111 ? 3.591 2.738 2.720 1.00 96.19 111 MET A C 1
ATOM 843 O O . MET A 1 111 ? 4.507 2.039 3.154 1.00 96.19 111 MET A O 1
ATOM 847 N N . GLY A 1 112 ? 2.392 2.232 2.461 1.00 97.19 112 GLY A N 1
ATOM 848 C CA . GLY A 1 112 ? 2.054 0.828 2.620 1.00 97.19 112 GLY A CA 1
ATOM 849 C C . GLY A 1 112 ? 0.902 0.445 1.720 1.00 97.19 112 GLY A C 1
ATOM 850 O O . GLY A 1 112 ? -0.017 1.242 1.527 1.00 97.19 112 GLY A O 1
ATOM 851 N N . ILE A 1 113 ? 0.965 -0.774 1.200 1.00 98.44 113 ILE A N 1
ATOM 852 C CA . ILE A 1 113 ? -0.099 -1.386 0.421 1.00 98.44 113 ILE A CA 1
ATOM 853 C C . ILE A 1 113 ? -0.202 -2.867 0.777 1.00 98.44 113 ILE A C 1
ATOM 855 O O . ILE A 1 113 ? 0.825 -3.507 0.975 1.00 98.44 113 ILE A O 1
ATOM 859 N N . GLY A 1 114 ? -1.429 -3.373 0.871 1.00 98.00 114 GLY A N 1
ATOM 860 C CA . GLY A 1 114 ? -1.729 -4.798 0.967 1.00 98.00 114 GLY A CA 1
ATOM 861 C C . GLY A 1 114 ? -2.963 -5.135 0.135 1.00 98.00 114 GLY A C 1
ATOM 862 O O . GLY A 1 114 ? -3.985 -4.451 0.243 1.00 98.00 114 GLY A O 1
ATOM 863 N N . VAL A 1 115 ? -2.880 -6.169 -0.695 1.00 97.56 115 VAL A N 1
ATOM 864 C CA . VAL A 1 115 ? -3.899 -6.539 -1.683 1.00 97.56 115 VAL A CA 1
ATOM 865 C C . VAL A 1 115 ? -4.437 -7.930 -1.370 1.00 97.56 115 VAL A C 1
ATOM 867 O O . VAL A 1 115 ? -3.734 -8.933 -1.452 1.00 97.56 115 VAL A O 1
ATOM 870 N N . ILE A 1 116 ? -5.720 -8.011 -1.011 1.00 95.44 116 ILE A N 1
ATOM 871 C CA . ILE A 1 116 ? -6.386 -9.275 -0.678 1.00 95.44 116 ILE A CA 1
ATOM 872 C C . ILE A 1 116 ? -7.666 -9.395 -1.498 1.00 95.44 116 ILE A C 1
ATOM 874 O O . ILE A 1 116 ? -8.687 -8.770 -1.208 1.00 95.44 116 ILE A O 1
ATOM 878 N N . GLY A 1 117 ? -7.625 -10.238 -2.530 1.00 94.69 117 GLY A N 1
ATOM 879 C CA . GLY A 1 117 ? -8.756 -10.426 -3.431 1.00 94.69 117 GLY A CA 1
ATOM 880 C C . GLY A 1 117 ? -9.066 -9.138 -4.189 1.00 94.69 117 GLY A C 1
ATOM 881 O O . GLY A 1 117 ? -8.324 -8.772 -5.088 1.00 94.69 117 GLY A O 1
ATOM 882 N N . ASN A 1 118 ? -10.180 -8.489 -3.855 1.00 97.69 118 ASN A N 1
ATOM 883 C CA . ASN A 1 118 ? -10.564 -7.195 -4.419 1.00 97.69 118 ASN A CA 1
ATOM 884 C C . ASN A 1 118 ? -10.536 -6.050 -3.398 1.00 97.69 118 ASN A C 1
ATOM 886 O O . ASN A 1 118 ? -11.128 -5.000 -3.631 1.00 97.69 118 ASN A O 1
ATOM 890 N N . GLN A 1 119 ? -9.889 -6.266 -2.252 1.00 97.69 119 GLN A N 1
ATOM 891 C CA . GLN A 1 119 ? -9.704 -5.257 -1.220 1.00 97.69 119 GLN A CA 1
ATOM 892 C C . GLN A 1 119 ? -8.251 -4.795 -1.206 1.00 97.69 119 GLN A C 1
ATOM 894 O O . GLN A 1 119 ? -7.337 -5.610 -1.069 1.00 97.69 119 GLN A O 1
ATOM 899 N N . ILE A 1 120 ? -8.056 -3.486 -1.331 1.00 98.50 120 ILE A N 1
ATOM 900 C CA . ILE A 1 120 ? -6.751 -2.839 -1.384 1.00 98.50 120 ILE A CA 1
ATOM 901 C C . ILE A 1 120 ? -6.639 -1.929 -0.167 1.00 98.50 120 ILE A C 1
ATOM 903 O O . ILE A 1 120 ? -7.372 -0.949 -0.027 1.00 98.50 120 ILE A O 1
ATOM 907 N N . TYR A 1 121 ? -5.724 -2.273 0.730 1.00 98.62 121 TYR A N 1
ATOM 908 C CA . TYR A 1 121 ? -5.445 -1.531 1.949 1.00 98.62 121 TYR A CA 1
ATOM 909 C C . TYR A 1 121 ? -4.257 -0.610 1.704 1.00 98.62 121 TYR A C 1
ATOM 911 O O . TYR A 1 121 ? -3.183 -1.088 1.357 1.00 98.62 121 TYR A O 1
ATOM 919 N N . VAL A 1 122 ? -4.434 0.695 1.892 1.00 98.56 122 VAL A N 1
ATOM 920 C CA . VAL A 1 122 ? -3.402 1.712 1.653 1.00 98.56 122 VAL A CA 1
ATOM 921 C C . VAL A 1 122 ? -3.126 2.480 2.937 1.00 98.56 122 VAL A C 1
ATOM 923 O O . VAL A 1 122 ? -4.027 3.102 3.504 1.00 98.56 122 VAL A O 1
ATOM 926 N N . SER A 1 123 ? -1.871 2.487 3.378 1.00 98.12 123 SER A N 1
ATOM 927 C CA . SER A 1 123 ? -1.434 3.282 4.527 1.00 98.12 123 SER A CA 1
ATOM 928 C C . SER A 1 123 ? -1.172 4.726 4.119 1.00 98.12 123 SER A C 1
ATOM 930 O O . SER A 1 123 ? -0.156 5.036 3.493 1.00 98.12 123 SER A O 1
ATOM 932 N N . GLN A 1 124 ? -2.076 5.617 4.524 1.00 96.56 124 GLN A N 1
ATOM 933 C CA . GLN A 1 124 ? -2.019 7.062 4.323 1.00 96.56 124 GLN A CA 1
ATOM 934 C C . GLN A 1 124 ? -2.312 7.749 5.659 1.00 96.56 124 GLN A C 1
ATOM 936 O O . GLN A 1 124 ? -3.446 8.114 5.959 1.00 96.56 124 GLN A O 1
ATOM 941 N N . THR A 1 125 ? -1.276 7.941 6.480 1.00 94.94 125 THR A N 1
ATOM 942 C CA . THR A 1 125 ? -1.417 8.544 7.818 1.00 94.94 125 THR A CA 1
ATOM 943 C C . THR A 1 125 ? -2.217 9.862 7.750 1.00 94.94 125 THR A C 1
ATOM 945 O O . THR A 1 125 ? -1.810 10.767 7.009 1.00 94.94 125 THR A O 1
ATOM 948 N N . PRO A 1 126 ? -3.307 10.027 8.528 1.00 95.50 126 PRO A N 1
ATOM 949 C CA . PRO A 1 126 ? -3.651 9.320 9.772 1.00 95.50 126 PRO A CA 1
ATOM 950 C C . PRO A 1 126 ? -4.448 8.014 9.635 1.00 95.50 126 PRO A C 1
ATOM 952 O O . PRO A 1 126 ? -4.826 7.458 10.667 1.00 95.50 126 PRO A O 1
ATOM 955 N N . ASP A 1 127 ? -4.671 7.517 8.421 1.00 97.88 127 ASP A N 1
ATOM 956 C CA . ASP A 1 127 ? -5.558 6.387 8.153 1.00 97.88 127 ASP A CA 1
ATOM 957 C C . ASP A 1 127 ? -4.853 5.208 7.470 1.00 97.88 127 ASP A C 1
ATOM 959 O O . ASP A 1 127 ? -3.857 5.357 6.761 1.00 97.88 127 ASP A O 1
ATOM 963 N N . ILE A 1 128 ? -5.437 4.026 7.637 1.00 98.38 128 ILE A N 1
ATOM 964 C CA . ILE A 1 128 ? -5.366 2.956 6.645 1.00 98.38 128 ILE A CA 1
ATOM 965 C C . ILE A 1 128 ? -6.710 2.961 5.921 1.00 98.38 128 ILE A C 1
ATOM 967 O O . ILE A 1 128 ? -7.763 2.782 6.537 1.00 98.38 128 ILE A O 1
ATOM 971 N N . ILE A 1 129 ? -6.669 3.202 4.617 1.00 98.38 129 ILE A N 1
ATOM 972 C CA . ILE A 1 129 ? -7.843 3.254 3.747 1.00 98.38 129 ILE A CA 1
ATOM 973 C C . ILE A 1 129 ? -8.042 1.869 3.144 1.00 98.38 129 ILE A C 1
ATOM 975 O O . ILE A 1 129 ? -7.077 1.273 2.674 1.00 98.38 129 ILE A O 1
ATOM 979 N N . ARG A 1 130 ? -9.278 1.370 3.121 1.00 98.50 130 ARG A N 1
ATOM 980 C CA . ARG A 1 130 ? -9.656 0.196 2.331 1.00 98.50 130 ARG A CA 1
ATOM 981 C C . ARG A 1 130 ? -10.432 0.656 1.105 1.00 98.50 130 ARG A C 1
ATOM 983 O O . ARG A 1 130 ? -11.482 1.285 1.233 1.00 98.50 130 ARG A O 1
ATOM 990 N N . TYR A 1 131 ? -9.906 0.332 -0.066 1.00 98.81 131 TYR A N 1
ATOM 991 C CA . TYR A 1 131 ? -10.615 0.403 -1.335 1.00 98.81 131 TYR A CA 1
ATOM 992 C C . TYR A 1 131 ? -11.155 -0.989 -1.670 1.00 98.81 131 TYR A C 1
ATOM 994 O O . TYR A 1 131 ? -10.465 -1.983 -1.441 1.00 98.81 131 TYR A O 1
ATOM 1002 N N . THR A 1 132 ? -12.371 -1.072 -2.203 1.00 98.75 132 THR A N 1
ATOM 1003 C CA . THR A 1 132 ? -12.939 -2.312 -2.743 1.00 98.75 132 THR A CA 1
ATOM 1004 C C . THR A 1 132 ? -13.230 -2.116 -4.223 1.00 98.75 132 THR A C 1
ATOM 1006 O O . THR A 1 132 ? -14.135 -1.356 -4.553 1.00 98.75 132 THR A O 1
ATOM 1009 N N . ASP A 1 133 ? -12.481 -2.821 -5.071 1.00 98.62 133 ASP A N 1
ATOM 1010 C CA . ASP A 1 133 ? -12.687 -2.904 -6.523 1.00 98.62 133 ASP A CA 1
ATOM 1011 C C . ASP A 1 133 ? -13.800 -3.933 -6.797 1.00 98.62 133 ASP A C 1
ATOM 1013 O O . ASP A 1 133 ? -13.593 -5.152 -6.805 1.00 98.62 133 ASP A O 1
ATOM 1017 N N . VAL A 1 134 ? -15.045 -3.474 -6.867 1.00 98.56 134 VAL A N 1
ATOM 1018 C CA . VAL A 1 134 ? -16.234 -4.334 -6.911 1.00 98.56 134 VAL A CA 1
ATOM 1019 C C . VAL A 1 134 ? -16.303 -5.091 -8.230 1.00 98.56 134 VAL A C 1
ATOM 1021 O O . VAL A 1 134 ? -16.622 -6.285 -8.238 1.00 98.56 134 VAL A O 1
ATOM 1024 N N . ASN A 1 135 ? -15.995 -4.413 -9.334 1.00 97.81 135 ASN A N 1
ATOM 1025 C CA . ASN A 1 135 ? -16.066 -4.983 -10.676 1.00 97.81 135 ASN A CA 1
ATOM 1026 C C . ASN A 1 135 ? -14.752 -5.680 -11.104 1.00 97.81 135 ASN A C 1
ATOM 1028 O O . ASN A 1 135 ? -14.759 -6.410 -12.098 1.00 97.81 135 ASN A O 1
ATOM 1032 N N . ARG A 1 136 ? -13.677 -5.545 -10.311 1.00 97.88 136 ARG A N 1
ATOM 1033 C CA . ARG A 1 136 ? -12.351 -6.155 -10.506 1.00 97.88 136 ARG A CA 1
ATOM 1034 C C . ARG A 1 136 ? -11.660 -5.688 -11.787 1.00 97.88 136 ARG A C 1
ATOM 1036 O O . ARG A 1 136 ? -10.970 -6.485 -12.432 1.00 97.88 136 ARG A O 1
ATOM 1043 N N . ASN A 1 137 ? -11.867 -4.433 -12.176 1.00 97.88 137 ASN A N 1
ATOM 1044 C CA . ASN A 1 137 ? -11.328 -3.867 -13.411 1.00 97.88 137 ASN A CA 1
ATOM 1045 C C . ASN A 1 137 ? -9.980 -3.142 -13.228 1.00 97.88 137 ASN A C 1
ATOM 1047 O O . ASN A 1 137 ? -9.443 -2.637 -14.215 1.00 97.88 137 ASN A O 1
ATOM 1051 N N . LEU A 1 138 ? -9.412 -3.143 -12.012 1.00 98.38 138 LEU A N 1
ATOM 1052 C CA . LEU A 1 138 ? -8.142 -2.491 -11.660 1.00 98.38 138 LEU A CA 1
ATOM 1053 C C . LEU A 1 138 ? -8.171 -0.966 -11.715 1.00 98.38 138 LEU A C 1
ATOM 1055 O O . LEU A 1 138 ? -7.110 -0.339 -11.723 1.00 98.38 138 LEU A O 1
ATOM 1059 N N . VAL A 1 139 ? -9.357 -0.364 -11.718 1.00 98.44 139 VAL A N 1
ATOM 1060 C CA . VAL A 1 139 ? -9.558 1.082 -11.695 1.00 98.44 139 VAL A CA 1
ATOM 1061 C C . VAL A 1 139 ? -10.607 1.396 -10.642 1.00 98.44 139 VAL A C 1
ATOM 1063 O O . VAL A 1 139 ? -11.724 0.918 -10.717 1.00 98.44 139 VAL A O 1
ATOM 1066 N N . PHE A 1 140 ? -10.261 2.243 -9.679 1.00 98.62 140 PHE A N 1
ATOM 1067 C CA . PHE A 1 140 ? -11.206 2.718 -8.683 1.00 98.62 140 PHE A CA 1
ATOM 1068 C C . PHE A 1 140 ? -12.221 3.668 -9.331 1.00 98.62 140 PHE A C 1
ATOM 1070 O O . PHE A 1 140 ? -11.905 4.838 -9.584 1.00 98.62 140 PHE A O 1
ATOM 1077 N N . ASP A 1 141 ? -13.423 3.170 -9.618 1.00 98.12 141 ASP A N 1
ATOM 1078 C CA . ASP A 1 141 ? -14.434 3.883 -10.403 1.00 98.12 141 ASP A CA 1
ATOM 1079 C C . ASP A 1 141 ? -15.873 3.767 -9.859 1.00 98.12 141 ASP A C 1
ATOM 1081 O O . ASP A 1 141 ? -16.112 3.582 -8.662 1.00 98.12 141 ASP A O 1
ATOM 1085 N N . GLU A 1 142 ? -16.866 4.044 -10.712 1.00 97.25 142 GLU A N 1
ATOM 1086 C CA . GLU A 1 142 ? -18.268 4.057 -10.306 1.00 97.25 142 GLU A CA 1
ATOM 1087 C C . GLU A 1 142 ? -18.737 2.656 -9.891 1.00 97.25 142 GLU A C 1
ATOM 1089 O O . GLU A 1 142 ? -18.826 1.733 -10.697 1.00 97.25 142 GLU A O 1
ATOM 1094 N N . GLY A 1 143 ? -19.130 2.535 -8.624 1.00 97.56 143 GLY A N 1
ATOM 1095 C CA . GLY A 1 143 ? -19.577 1.278 -8.023 1.00 97.56 143 GLY A CA 1
ATOM 1096 C C . GLY A 1 143 ? -18.598 0.729 -6.990 1.00 97.56 143 GLY A C 1
ATOM 1097 O O . GLY A 1 143 ? -19.008 -0.079 -6.155 1.00 97.56 143 GLY A O 1
ATOM 1098 N N . ASP A 1 144 ? -17.362 1.225 -6.981 1.00 98.62 144 ASP A N 1
ATOM 1099 C CA . ASP A 1 144 ? -16.367 0.878 -5.976 1.00 98.62 144 ASP A CA 1
ATOM 1100 C C . ASP A 1 144 ? -16.577 1.625 -4.661 1.00 98.62 144 ASP A C 1
ATOM 1102 O O . ASP A 1 144 ? -17.264 2.650 -4.576 1.00 98.62 144 ASP A O 1
ATOM 1106 N N . THR A 1 145 ? -15.974 1.101 -3.593 1.00 98.56 145 THR A N 1
ATOM 1107 C CA . THR A 1 145 ? -16.098 1.691 -2.257 1.00 98.56 145 THR A CA 1
ATOM 1108 C C . THR A 1 145 ? -14.749 2.054 -1.665 1.00 98.56 145 THR A C 1
ATOM 1110 O O . THR A 1 145 ? -13.759 1.341 -1.810 1.00 98.56 145 THR A O 1
ATOM 1113 N N . ARG A 1 146 ? -14.723 3.182 -0.955 1.00 98.19 146 ARG A N 1
ATOM 1114 C CA . ARG A 1 146 ? -13.592 3.635 -0.150 1.00 98.19 146 ARG A CA 1
ATOM 1115 C C . ARG A 1 146 ? -14.069 3.855 1.275 1.00 98.19 146 ARG A C 1
ATOM 1117 O O . ARG A 1 146 ? -15.031 4.587 1.500 1.00 98.19 146 ARG A O 1
ATOM 1124 N N . GLU A 1 147 ? -13.348 3.298 2.234 1.00 97.69 147 GLU A N 1
ATOM 1125 C CA . GLU A 1 147 ? -13.605 3.518 3.654 1.00 97.69 147 GLU A CA 1
ATOM 1126 C C . GLU A 1 147 ? -12.312 3.683 4.450 1.00 97.69 147 GLU A C 1
ATOM 1128 O O . GLU A 1 147 ? -11.242 3.205 4.070 1.00 97.69 147 GLU A O 1
ATOM 1133 N N . VAL A 1 148 ? -12.417 4.366 5.585 1.00 98.19 148 VAL A N 1
ATOM 1134 C CA . VAL A 1 148 ? -11.342 4.417 6.574 1.00 98.19 148 VAL A CA 1
ATOM 1135 C C . VAL A 1 148 ? -11.434 3.143 7.408 1.00 98.19 148 VAL A C 1
ATOM 1137 O O . VAL A 1 148 ? -12.343 2.997 8.219 1.00 98.19 148 VAL A O 1
ATOM 1140 N N . PHE A 1 149 ? -10.511 2.210 7.178 1.00 97.56 149 PHE A N 1
ATOM 1141 C CA . PHE A 1 149 ? -10.488 0.914 7.855 1.00 97.56 149 PHE A CA 1
ATOM 1142 C C . PHE A 1 149 ? -9.953 1.036 9.286 1.00 97.56 149 PHE A C 1
ATOM 1144 O O . PHE A 1 149 ? -10.510 0.464 10.221 1.00 97.56 149 PHE A O 1
ATOM 1151 N N . LEU A 1 150 ? -8.884 1.817 9.453 1.00 97.62 150 LEU A N 1
ATOM 1152 C CA . LEU A 1 150 ? -8.311 2.197 10.742 1.00 97.62 150 LEU A CA 1
ATOM 1153 C C . LEU A 1 150 ? -7.923 3.676 10.683 1.00 97.62 150 LEU A C 1
ATOM 1155 O O . LEU A 1 150 ? -7.399 4.128 9.668 1.00 97.62 150 LEU A O 1
ATOM 1159 N N . THR A 1 151 ? -8.127 4.417 11.769 1.00 97.19 151 THR A N 1
ATOM 1160 C CA . THR A 1 151 ? -7.740 5.838 11.873 1.00 97.19 151 THR A CA 1
ATOM 1161 C C . THR A 1 151 ? -6.966 6.117 13.152 1.00 97.19 151 THR A C 1
ATOM 1163 O O . THR A 1 151 ? -6.929 5.279 14.046 1.00 97.19 151 THR A O 1
ATOM 1166 N N . GLY A 1 152 ? -6.378 7.306 13.277 1.00 92.88 152 GLY A N 1
ATOM 1167 C CA . GLY A 1 152 ? -5.706 7.770 14.495 1.00 92.88 152 GLY A CA 1
ATOM 1168 C C . GLY A 1 152 ? -4.216 7.423 14.569 1.00 92.88 152 GLY A C 1
ATOM 1169 O O . GLY A 1 152 ? -3.590 7.525 15.634 1.00 92.88 152 GLY A O 1
ATOM 1170 N N . PHE A 1 153 ? -3.626 7.060 13.428 1.00 93.38 153 PHE A N 1
ATOM 1171 C CA . PHE A 1 153 ? -2.178 7.019 13.261 1.00 93.38 153 PHE A CA 1
ATOM 1172 C C . PHE A 1 153 ? -1.585 8.433 13.303 1.00 93.38 153 PHE A C 1
ATOM 1174 O O . PHE A 1 153 ? -2.222 9.415 12.918 1.00 93.38 153 PHE A O 1
ATOM 1181 N N . ILE A 1 154 ? -0.338 8.546 13.762 1.00 89.19 154 ILE A N 1
ATOM 1182 C CA . ILE A 1 154 ? 0.382 9.822 13.875 1.00 89.19 154 ILE A CA 1
ATOM 1183 C C . ILE A 1 154 ? 1.614 9.784 12.970 1.00 89.19 154 ILE A C 1
ATOM 1185 O O . ILE A 1 154 ? 2.224 8.730 12.782 1.00 89.19 154 ILE A O 1
ATOM 1189 N N . GLY A 1 155 ? 1.989 10.951 12.441 1.00 86.44 155 GLY A N 1
ATOM 1190 C CA . GLY A 1 155 ? 3.164 11.131 11.588 1.00 86.44 155 G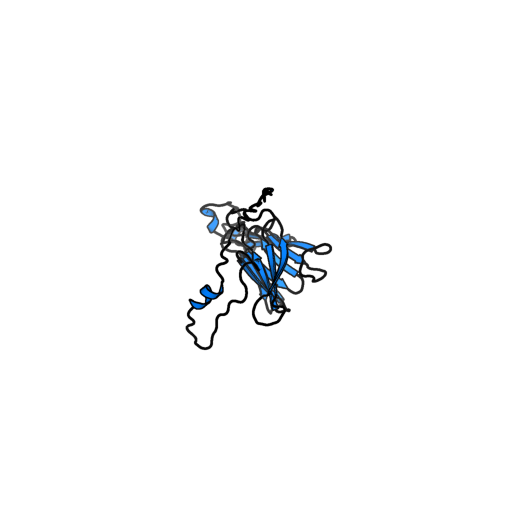LY A CA 1
ATOM 1191 C C . GLY A 1 155 ? 2.810 11.323 10.117 1.00 86.44 155 GLY A C 1
ATOM 1192 O O . GLY A 1 155 ? 3.363 10.650 9.258 1.00 86.44 155 GLY A O 1
ATOM 1193 N N . SER A 1 156 ? 1.875 12.223 9.800 1.00 86.94 156 SER A N 1
ATOM 1194 C CA . SER A 1 156 ? 1.511 12.509 8.407 1.00 86.94 156 SER A CA 1
ATOM 1195 C C . SER A 1 156 ? 2.749 12.823 7.560 1.00 86.94 156 SER A C 1
ATOM 1197 O O . SER A 1 156 ? 3.487 13.759 7.876 1.00 86.94 156 SER A O 1
ATOM 1199 N N . ASN A 1 157 ? 2.948 12.055 6.481 1.00 84.25 157 ASN A N 1
ATOM 1200 C CA . ASN A 1 157 ? 4.077 12.194 5.553 1.00 84.25 157 ASN A CA 1
ATOM 1201 C C . ASN A 1 157 ? 5.453 12.100 6.265 1.00 84.25 157 ASN A C 1
ATOM 1203 O O . ASN A 1 157 ? 6.360 12.896 6.008 1.00 84.25 157 ASN A O 1
ATOM 1207 N N . HIS A 1 158 ? 5.589 11.162 7.214 1.00 88.75 158 HIS A N 1
ATOM 1208 C CA . HIS A 1 158 ? 6.798 10.943 8.015 1.00 88.75 158 HIS A CA 1
ATOM 1209 C C . HIS A 1 158 ? 7.346 9.522 7.828 1.00 88.75 158 HIS A C 1
ATOM 1211 O O . HIS A 1 158 ? 6.617 8.540 7.800 1.00 88.75 158 HIS A O 1
ATOM 1217 N N . ASP A 1 159 ? 8.667 9.386 7.805 1.00 88.38 159 ASP A N 1
ATOM 1218 C CA . ASP A 1 159 ? 9.389 8.108 7.734 1.00 88.38 159 ASP A CA 1
ATOM 1219 C C . ASP A 1 159 ? 9.202 7.186 8.959 1.00 88.38 159 ASP A C 1
ATOM 1221 O O . ASP A 1 159 ? 9.663 6.053 8.944 1.00 88.38 159 ASP A O 1
ATOM 1225 N N . HIS A 1 160 ? 8.524 7.642 10.016 1.00 91.00 160 HIS A N 1
ATOM 1226 C CA . HIS A 1 160 ? 8.327 6.910 11.275 1.00 91.00 160 HIS A CA 1
ATOM 1227 C C . HIS A 1 160 ? 6.832 6.656 11.580 1.00 91.00 160 HIS A C 1
ATOM 1229 O O . HIS A 1 160 ? 6.468 6.366 12.725 1.00 91.00 160 HIS A O 1
ATOM 1235 N N . SER A 1 161 ? 5.957 6.818 10.584 1.00 91.75 161 SER A N 1
ATOM 1236 C CA . SER A 1 161 ? 4.505 6.654 10.717 1.00 91.75 161 SER A CA 1
ATOM 1237 C C . SER A 1 161 ? 4.041 5.232 10.370 1.00 91.75 161 SER A C 1
ATOM 1239 O O . SER A 1 161 ? 4.793 4.274 10.571 1.00 91.75 161 SER A O 1
ATOM 1241 N N . THR A 1 162 ? 2.788 5.077 9.924 1.00 95.38 162 THR A N 1
ATOM 1242 C CA . THR A 1 162 ? 2.240 3.783 9.504 1.00 95.38 162 THR A CA 1
ATOM 1243 C C . THR A 1 162 ? 2.602 3.498 8.054 1.00 95.38 162 THR A C 1
ATOM 1245 O O . THR A 1 162 ? 2.337 4.324 7.177 1.00 95.38 162 THR A O 1
ATOM 1248 N N . HIS A 1 163 ? 3.246 2.353 7.820 1.00 95.75 163 HIS A N 1
ATOM 1249 C CA . HIS A 1 163 ? 3.749 1.930 6.508 1.00 95.75 163 HIS A CA 1
ATOM 1250 C C . HIS A 1 163 ? 3.101 0.596 6.112 1.00 95.75 163 HIS A C 1
ATOM 1252 O O . HIS A 1 163 ? 1.878 0.536 6.045 1.00 95.75 163 HIS A O 1
ATOM 1258 N N . SER A 1 164 ? 3.882 -0.447 5.824 1.00 94.06 164 SER A N 1
ATOM 1259 C CA . SER A 1 164 ? 3.441 -1.739 5.294 1.00 94.06 164 SER A CA 1
ATOM 1260 C C . SER A 1 164 ? 2.183 -2.307 5.954 1.00 94.06 164 SER A C 1
ATOM 1262 O O . SER A 1 164 ? 2.041 -2.321 7.179 1.00 94.06 164 SER A O 1
ATOM 1264 N N . VAL A 1 165 ? 1.313 -2.851 5.104 1.00 96.00 165 VAL A N 1
ATOM 1265 C CA . VAL A 1 165 ? 0.143 -3.651 5.464 1.00 96.00 165 VAL A CA 1
ATOM 1266 C C . VAL A 1 165 ? 0.270 -4.965 4.704 1.00 96.00 165 VAL A C 1
ATOM 1268 O O . VAL A 1 165 ? 0.417 -4.939 3.494 1.00 96.00 165 VAL A O 1
ATOM 1271 N N . ILE A 1 166 ? 0.254 -6.105 5.386 1.00 94.62 166 ILE A N 1
ATOM 1272 C CA . ILE A 1 166 ? 0.513 -7.412 4.774 1.00 94.62 166 ILE A CA 1
ATOM 1273 C C . ILE A 1 166 ? -0.469 -8.464 5.286 1.00 94.62 166 ILE A C 1
ATOM 1275 O O . ILE A 1 166 ? -0.771 -8.527 6.480 1.00 94.62 166 ILE A O 1
ATOM 1279 N N . GLY A 1 167 ? -0.974 -9.299 4.379 1.00 92.25 167 GLY A N 1
ATOM 1280 C CA . GLY A 1 167 ? -1.753 -10.484 4.729 1.00 92.25 167 GLY A CA 1
ATOM 1281 C C . GLY A 1 167 ? -0.853 -11.619 5.221 1.00 92.25 167 GLY A C 1
ATOM 1282 O O . GLY A 1 167 ? 0.158 -11.935 4.600 1.00 92.25 167 GLY A O 1
ATOM 1283 N N . GLY A 1 168 ? -1.214 -12.244 6.340 1.00 92.00 168 GLY A N 1
ATOM 1284 C CA . GLY A 1 168 ? -0.532 -13.425 6.864 1.00 92.00 168 GLY A CA 1
ATOM 1285 C C . GLY A 1 168 ? -1.206 -14.739 6.453 1.00 92.00 168 GLY A C 1
ATOM 1286 O O . GLY A 1 168 ? -2.414 -14.770 6.200 1.00 92.00 168 GLY A O 1
ATOM 1287 N N . PRO A 1 169 ? -0.466 -15.865 6.463 1.00 91.69 169 PRO A N 1
ATOM 1288 C CA . PRO A 1 169 ? -1.023 -17.190 6.171 1.00 91.69 169 PRO A CA 1
ATOM 1289 C C . PRO A 1 169 ? -2.044 -17.667 7.220 1.00 91.69 169 PRO A C 1
ATOM 1291 O O . PRO A 1 169 ? -2.741 -18.652 7.001 1.00 91.69 169 PRO A O 1
ATOM 1294 N N . ASP A 1 170 ? -2.149 -16.979 8.359 1.00 95.44 170 ASP A N 1
ATOM 1295 C CA . ASP A 1 170 ? -3.148 -17.222 9.399 1.00 95.44 170 ASP A CA 1
ATOM 1296 C C . ASP A 1 170 ? -4.472 -16.470 9.158 1.00 95.44 170 ASP A C 1
ATOM 1298 O O . ASP A 1 170 ? -5.354 -16.474 10.020 1.00 95.44 170 ASP A O 1
ATOM 1302 N N . GLY A 1 171 ? -4.610 -15.816 8.000 1.00 89.88 171 GLY A N 1
ATOM 1303 C CA . GLY A 1 171 ? -5.798 -15.061 7.612 1.00 89.88 171 GLY A CA 1
ATOM 1304 C C . GLY A 1 171 ? -5.925 -13.702 8.301 1.00 89.88 171 GLY A C 1
ATOM 1305 O O . GLY A 1 171 ? -7.000 -13.104 8.255 1.00 89.88 171 GLY A O 1
ATOM 1306 N N . LYS A 1 172 ? -4.865 -13.208 8.956 1.00 93.81 172 LYS A N 1
ATOM 1307 C CA . LYS A 1 172 ? -4.853 -11.880 9.580 1.00 93.81 172 LYS A CA 1
ATOM 1308 C C . LYS A 1 172 ? -4.183 -10.841 8.694 1.00 93.81 172 LYS A C 1
ATOM 1310 O O . LYS A 1 172 ? -3.305 -11.150 7.894 1.00 93.81 172 LYS A O 1
ATOM 1315 N N . LEU A 1 173 ? -4.573 -9.587 8.901 1.00 93.06 173 LEU A N 1
ATOM 1316 C CA . LEU A 1 173 ? -3.893 -8.427 8.346 1.00 93.06 173 LEU A CA 1
ATOM 1317 C C . LEU A 1 173 ? -2.932 -7.861 9.393 1.00 93.06 173 LEU A C 1
ATOM 1319 O O . LEU A 1 173 ? -3.328 -7.586 10.528 1.00 93.06 173 LEU A O 1
ATOM 1323 N N . TYR A 1 174 ? -1.678 -7.680 9.008 1.00 95.38 174 TYR A N 1
ATOM 1324 C CA . TYR A 1 174 ? -0.633 -7.099 9.836 1.00 95.38 174 TYR A CA 1
ATOM 1325 C C . TYR A 1 174 ? -0.282 -5.725 9.297 1.00 95.38 174 TYR A C 1
ATOM 1327 O O . TYR A 1 174 ? -0.150 -5.549 8.094 1.00 95.38 174 TYR A O 1
ATOM 1335 N N . PHE A 1 175 ? -0.087 -4.758 10.182 1.00 95.06 175 PHE A N 1
ATOM 1336 C CA . PHE A 1 175 ? 0.424 -3.443 9.820 1.00 95.06 175 PHE A CA 1
ATOM 1337 C C . PHE A 1 175 ? 1.468 -3.005 10.839 1.00 95.06 175 PHE A C 1
ATOM 1339 O O . PHE A 1 175 ? 1.469 -3.473 11.983 1.00 95.06 175 PHE A O 1
ATOM 1346 N N . ASN A 1 176 ? 2.351 -2.092 10.444 1.00 94.31 176 ASN A N 1
ATOM 1347 C CA . ASN A 1 176 ? 3.293 -1.472 11.365 1.00 94.31 176 ASN A CA 1
ATOM 1348 C C . ASN A 1 176 ? 2.936 -0.005 11.633 1.00 94.31 176 ASN A C 1
ATOM 1350 O O . ASN A 1 176 ? 2.402 0.711 10.785 1.00 94.31 176 ASN A O 1
ATOM 1354 N N . GLN A 1 177 ? 3.283 0.444 12.834 1.00 92.62 177 GLN A N 1
ATOM 1355 C CA . GLN A 1 177 ? 3.340 1.851 13.207 1.00 92.62 177 GLN A CA 1
ATOM 1356 C C . GLN A 1 177 ? 4.723 2.101 13.796 1.00 92.62 177 GLN A C 1
ATOM 1358 O O . GLN A 1 177 ? 5.153 1.378 14.699 1.00 92.62 177 GLN A O 1
ATOM 1363 N N . GLY A 1 178 ? 5.429 3.104 13.278 1.00 90.06 178 GLY A N 1
ATOM 1364 C CA . GLY A 1 178 ? 6.715 3.498 13.833 1.00 90.06 178 GLY A CA 1
ATOM 1365 C C . GLY A 1 178 ? 6.584 4.216 15.179 1.00 90.06 178 GLY A C 1
ATOM 1366 O O . GLY A 1 178 ? 5.532 4.277 15.821 1.00 9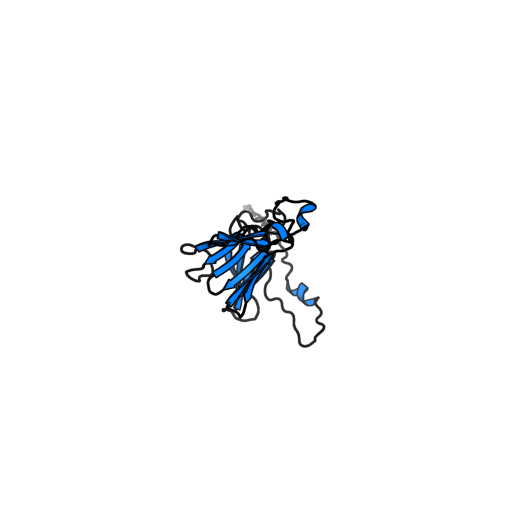0.06 178 GLY A O 1
ATOM 1367 N N . ASN A 1 179 ? 7.686 4.797 15.640 1.00 87.00 179 ASN A N 1
ATOM 1368 C CA . ASN A 1 179 ? 7.739 5.425 16.957 1.00 87.00 179 ASN A CA 1
ATOM 1369 C C . ASN A 1 179 ? 7.044 6.800 17.012 1.00 87.00 179 ASN A C 1
ATOM 1371 O O . ASN A 1 179 ? 7.184 7.498 18.005 1.00 87.00 179 ASN A O 1
ATOM 1375 N N . CYS A 1 180 ? 6.250 7.208 16.025 1.00 85.69 180 CYS A N 1
ATOM 1376 C CA . CYS A 1 180 ? 5.373 8.375 16.150 1.00 85.69 180 CYS A CA 1
ATOM 1377 C C . CYS A 1 180 ? 4.284 8.201 17.239 1.00 85.69 180 CYS A C 1
ATOM 1379 O O . CYS A 1 180 ? 3.722 9.182 17.727 1.00 85.69 180 CYS A O 1
ATOM 1381 N N . GLY A 1 181 ? 4.012 6.964 17.669 1.00 85.44 181 GLY A N 1
ATOM 1382 C CA . GLY A 1 181 ? 2.867 6.642 18.525 1.00 85.44 181 GLY A CA 1
ATOM 1383 C C . GLY A 1 181 ? 1.547 6.710 17.753 1.00 85.44 181 GLY A C 1
ATOM 1384 O O . GLY A 1 181 ? 1.521 7.167 16.611 1.00 85.44 181 GLY A O 1
ATOM 1385 N N . ALA A 1 182 ? 0.460 6.201 18.327 1.00 88.38 182 ALA A N 1
ATOM 1386 C CA . ALA A 1 182 ? -0.857 6.167 17.680 1.00 88.38 182 ALA A CA 1
ATOM 1387 C C . ALA A 1 182 ? -1.974 5.821 18.672 1.00 88.38 182 ALA A C 1
ATOM 1389 O O . ALA A 1 182 ? -1.754 5.063 19.617 1.00 88.38 182 ALA A O 1
ATOM 1390 N N . LYS A 1 183 ? -3.163 6.391 18.455 1.00 89.81 183 LYS A N 1
ATOM 1391 C CA . LYS A 1 183 ? -4.408 5.993 19.124 1.00 89.81 183 LYS A CA 1
ATOM 1392 C C . LYS A 1 183 ? -5.316 5.511 18.014 1.00 89.81 183 LYS A C 1
ATOM 1394 O O . LYS A 1 183 ? -6.058 6.296 17.438 1.00 89.81 183 LYS A O 1
ATOM 1399 N N . ILE A 1 184 ? -5.143 4.247 17.672 1.00 92.94 184 ILE A N 1
ATOM 1400 C CA . ILE A 1 184 ? -5.755 3.637 16.505 1.00 92.94 184 ILE A CA 1
ATOM 14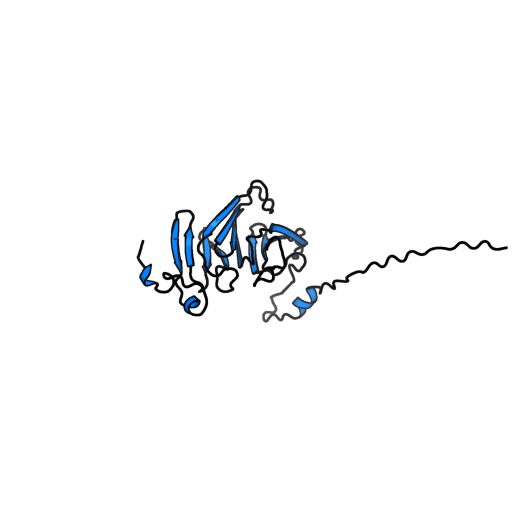01 C C . ILE A 1 184 ? -7.183 3.264 16.865 1.00 92.94 184 ILE A C 1
ATOM 1403 O O . ILE A 1 184 ? -7.376 2.592 17.873 1.00 92.94 184 ILE A O 1
ATOM 1407 N N . THR A 1 185 ? -8.154 3.655 16.054 1.00 94.88 185 THR A N 1
ATOM 1408 C CA . THR A 1 185 ? -9.560 3.282 16.231 1.00 94.88 185 THR A CA 1
ATOM 1409 C C . THR A 1 185 ? -10.045 2.513 15.009 1.00 94.88 185 THR A C 1
ATOM 1411 O O . THR A 1 185 ? -9.766 2.930 13.882 1.00 94.88 185 THR A O 1
ATOM 1414 N N . ASP A 1 186 ? -10.745 1.399 15.232 1.00 95.50 186 ASP A N 1
ATOM 1415 C CA . ASP A 1 186 ? -11.401 0.620 14.175 1.00 95.50 186 ASP A CA 1
ATOM 1416 C C . ASP A 1 186 ? -12.866 1.032 13.948 1.00 95.50 186 ASP A C 1
ATOM 1418 O O . ASP A 1 186 ? -13.402 1.909 14.631 1.00 95.50 186 ASP A O 1
ATOM 1422 N N . GLY A 1 187 ? -13.513 0.408 12.959 1.00 91.88 187 GLY A N 1
ATOM 1423 C CA . GLY A 1 187 ? -14.909 0.683 12.600 1.00 91.88 187 GLY A CA 1
ATOM 1424 C C . GLY A 1 187 ? -15.930 0.375 13.703 1.00 91.88 187 GLY A C 1
ATOM 1425 O O . GLY A 1 187 ? -17.007 0.968 13.704 1.00 91.88 187 GLY A O 1
ATOM 1426 N N . ASP A 1 188 ? -15.578 -0.475 14.673 1.00 94.56 188 ASP A N 1
ATOM 1427 C CA . ASP A 1 188 ? -16.416 -0.800 15.834 1.00 94.56 188 ASP A CA 1
ATOM 1428 C C . ASP A 1 188 ? -16.163 0.156 17.018 1.00 94.56 188 ASP A C 1
ATOM 1430 O O . ASP A 1 188 ? -16.765 0.029 18.088 1.00 94.56 188 ASP A O 1
ATOM 1434 N N . GLY A 1 189 ? -15.265 1.133 16.847 1.00 93.75 189 GLY A N 1
ATOM 1435 C CA . GLY A 1 189 ? -14.889 2.107 17.868 1.00 93.75 189 GLY A CA 1
ATOM 1436 C C . GLY A 1 189 ? -13.881 1.580 18.890 1.00 93.75 189 GLY A C 1
ATOM 1437 O O . GLY A 1 189 ? -13.548 2.289 19.848 1.00 93.75 189 GLY A O 1
ATOM 1438 N N . LYS A 1 190 ? -13.351 0.365 18.711 1.00 92.88 190 LYS A N 1
ATOM 1439 C CA . LYS A 1 190 ? -12.320 -0.174 19.594 1.00 92.88 190 LYS A CA 1
ATOM 1440 C C . LYS A 1 190 ? -11.015 0.567 19.352 1.00 92.88 190 LYS A C 1
ATOM 1442 O O . LYS A 1 190 ? -10.601 0.807 18.221 1.00 92.88 190 LYS A O 1
ATOM 1447 N N . THR A 1 191 ? -10.362 0.931 20.452 1.00 90.69 191 THR A N 1
ATOM 1448 C CA . THR A 1 191 ? -9.134 1.720 20.424 1.00 90.69 191 THR A CA 1
ATOM 1449 C C . THR A 1 191 ? -7.917 0.894 20.838 1.00 90.69 191 THR A C 1
ATOM 1451 O O . THR A 1 191 ? -7.939 0.196 21.851 1.00 90.69 191 THR A O 1
ATOM 1454 N N . PHE A 1 192 ? -6.823 1.045 20.097 1.00 87.88 192 PHE A N 1
ATOM 1455 C CA . PHE A 1 192 ? -5.503 0.495 20.382 1.00 87.88 192 PHE A CA 1
ATOM 1456 C C . PHE A 1 192 ? -4.499 1.632 20.560 1.00 87.88 192 PHE A C 1
ATOM 1458 O O . PHE A 1 192 ? -4.571 2.658 19.887 1.00 87.88 192 PHE A O 1
ATOM 1465 N N . TYR A 1 193 ? -3.535 1.446 21.454 1.00 86.81 193 TYR A N 1
ATOM 1466 C CA . TYR A 1 193 ? -2.566 2.482 21.790 1.00 86.81 193 TYR A CA 1
ATOM 1467 C C . TYR A 1 193 ? -1.149 2.019 21.473 1.00 86.81 193 TYR A C 1
ATOM 1469 O O . TYR A 1 193 ? -0.710 0.962 21.924 1.00 86.81 193 TYR A O 1
ATOM 1477 N N . VAL A 1 194 ? -0.418 2.857 20.745 1.00 85.25 194 VAL A N 1
ATOM 1478 C CA . VAL A 1 194 ? 1.027 2.757 20.549 1.00 85.25 194 VAL A CA 1
ATOM 1479 C C . VAL A 1 194 ? 1.647 3.935 21.286 1.00 85.25 194 VAL A C 1
ATOM 1481 O O . VAL A 1 194 ? 1.485 5.078 20.865 1.00 85.25 194 VAL A O 1
ATOM 1484 N N . GLY A 1 195 ? 2.312 3.657 22.407 1.00 80.69 195 GLY A N 1
ATOM 1485 C CA . GLY A 1 195 ? 3.018 4.674 23.186 1.00 80.69 195 GLY A CA 1
ATOM 1486 C C . GLY A 1 195 ? 4.392 4.991 22.601 1.00 80.69 195 GLY A C 1
ATOM 1487 O O . GLY A 1 195 ? 5.048 4.118 22.031 1.00 80.69 195 GLY A O 1
ATOM 1488 N N . SER A 1 196 ? 4.854 6.228 22.767 1.00 78.94 196 SER A N 1
ATOM 1489 C CA . SER A 1 196 ? 6.183 6.648 22.339 1.00 78.94 196 SER A CA 1
ATOM 1490 C C . SER A 1 196 ? 6.699 7.897 23.056 1.00 78.94 196 SER A C 1
ATOM 1492 O O . SER A 1 196 ? 5.973 8.857 23.308 1.00 78.94 196 SER A O 1
ATOM 1494 N N . PHE A 1 197 ? 8.014 7.922 23.290 1.00 75.62 197 PHE A N 1
ATOM 1495 C CA . PHE A 1 197 ? 8.752 9.100 23.760 1.00 75.62 197 PHE A CA 1
ATOM 1496 C C . PHE A 1 197 ? 9.275 9.992 22.621 1.00 75.62 197 PHE A C 1
ATOM 1498 O O . PHE A 1 197 ? 9.806 11.070 22.887 1.00 75.62 197 PHE A O 1
ATOM 1505 N N . TYR A 1 198 ? 9.150 9.560 21.362 1.00 75.00 198 TYR A N 1
ATOM 1506 C CA . TYR A 1 198 ? 9.772 10.201 20.198 1.00 75.00 198 TYR A CA 1
ATOM 1507 C C . TYR A 1 198 ? 9.330 11.657 20.005 1.00 75.00 198 TYR A C 1
ATOM 1509 O O . TYR A 1 198 ? 10.167 12.546 19.847 1.00 75.00 198 TYR A O 1
ATOM 1517 N N . TYR A 1 199 ? 8.026 11.938 20.095 1.00 65.25 199 TYR A N 1
ATOM 1518 C CA . TYR A 1 199 ? 7.520 13.286 19.829 1.00 65.25 199 TYR A CA 1
ATOM 1519 C C . TYR A 1 199 ? 7.844 14.318 20.909 1.00 65.25 199 TYR A C 1
ATOM 1521 O O . TYR A 1 199 ? 7.731 15.508 20.622 1.00 65.25 199 TYR A O 1
ATOM 1529 N N . ASN A 1 200 ? 8.352 13.919 22.084 1.00 55.59 200 ASN A N 1
ATOM 1530 C CA . ASN A 1 200 ? 8.769 14.829 23.166 1.00 55.59 200 ASN A CA 1
ATOM 1531 C C . ASN A 1 200 ? 9.905 15.799 22.751 1.00 55.59 200 ASN A C 1
ATOM 1533 O O . ASN A 1 200 ? 10.271 16.699 23.498 1.00 55.59 200 ASN A O 1
ATOM 1537 N N . LYS A 1 201 ? 10.482 15.628 21.552 1.00 51.59 201 LYS A N 1
ATOM 1538 C CA . LYS A 1 201 ? 11.575 16.455 21.022 1.00 51.59 201 LYS A CA 1
ATOM 1539 C C . LYS A 1 201 ? 11.220 17.320 19.803 1.00 51.59 201 LYS A C 1
ATOM 1541 O O . LYS A 1 201 ? 12.128 17.947 19.265 1.00 51.59 201 LYS A O 1
ATOM 1546 N N . GLY A 1 202 ? 9.953 17.405 19.366 1.00 49.03 202 GLY A N 1
ATOM 1547 C CA . GLY A 1 202 ? 9.628 18.329 18.261 1.00 49.03 202 GLY A CA 1
ATOM 1548 C C . GLY A 1 202 ? 8.295 18.208 17.513 1.00 49.03 202 GLY A C 1
ATOM 1549 O O . GLY A 1 202 ? 8.186 18.798 16.443 1.00 49.03 202 GLY A O 1
ATOM 1550 N N . GLY A 1 203 ? 7.279 17.492 18.009 1.00 50.03 203 GLY A N 1
ATOM 1551 C CA . GLY A 1 203 ? 5.960 17.473 17.345 1.00 50.03 203 GLY A CA 1
ATOM 1552 C C . GLY A 1 203 ? 4.771 17.438 18.307 1.00 50.03 203 GLY A C 1
ATOM 1553 O O . GLY A 1 203 ? 4.962 17.704 19.498 1.00 50.03 203 GLY A O 1
ATOM 1554 N N . PRO A 1 204 ? 3.541 17.188 17.806 1.00 51.44 204 PRO A N 1
ATOM 1555 C CA . PRO A 1 204 ? 2.314 17.355 18.583 1.00 51.44 204 PRO A CA 1
ATOM 1556 C C . PRO A 1 204 ? 2.328 16.486 19.846 1.00 51.44 204 PRO A C 1
ATOM 1558 O O . PRO A 1 204 ? 2.329 15.258 19.775 1.00 51.44 204 PRO A O 1
ATOM 1561 N N . GLN A 1 205 ? 2.353 17.130 21.014 1.00 55.09 205 GLN A N 1
ATOM 1562 C CA . GLN A 1 205 ? 2.337 16.446 22.305 1.00 55.09 205 GLN A CA 1
ATOM 1563 C C . GLN A 1 205 ? 0.909 15.981 22.604 1.00 55.09 205 GLN A C 1
ATOM 1565 O O . GLN A 1 205 ? 0.073 16.759 23.059 1.00 55.09 205 GLN A O 1
ATOM 1570 N N . VAL A 1 206 ? 0.608 14.711 22.351 1.00 63.69 206 VAL A N 1
ATOM 1571 C CA . VAL A 1 206 ? -0.654 14.093 22.778 1.00 63.69 206 VAL A CA 1
ATOM 1572 C C . VAL A 1 206 ? -0.453 13.423 24.139 1.00 63.69 206 VAL A C 1
ATOM 1574 O O . VAL A 1 206 ? 0.319 12.478 24.264 1.00 63.69 206 VAL A O 1
ATOM 1577 N N . GLY A 1 207 ? -1.131 13.921 25.179 1.00 60.75 207 GLY A N 1
ATOM 1578 C CA . GLY A 1 207 ? -0.841 13.578 26.583 1.00 60.75 207 GLY A CA 1
ATOM 1579 C C . GLY A 1 207 ? -0.920 12.087 26.953 1.00 60.75 207 GLY A C 1
ATOM 1580 O O . GLY A 1 207 ? -0.270 11.667 27.905 1.00 60.75 207 GLY A O 1
ATOM 1581 N N . TRP A 1 208 ? -1.657 11.273 26.191 1.00 66.00 208 TRP A N 1
ATOM 1582 C CA . TRP A 1 208 ? -1.770 9.823 26.407 1.00 66.00 208 TRP A CA 1
ATOM 1583 C C . TRP A 1 208 ? -0.590 9.014 25.829 1.00 66.00 208 TRP A C 1
ATOM 1585 O O . TRP A 1 208 ? -0.393 7.870 26.220 1.00 66.00 208 TRP A O 1
ATOM 1595 N N . ASN A 1 209 ? 0.223 9.582 24.934 1.00 68.50 209 ASN A N 1
ATOM 1596 C CA . ASN A 1 209 ? 1.252 8.846 24.181 1.00 68.50 209 ASN A CA 1
ATOM 1597 C C . ASN A 1 209 ? 2.511 8.516 25.017 1.00 68.50 209 ASN A C 1
ATOM 1599 O O . ASN A 1 209 ? 3.253 7.594 24.697 1.00 68.50 209 ASN A O 1
ATOM 1603 N N . PHE A 1 210 ? 2.750 9.232 26.120 1.00 65.69 210 PHE A N 1
ATOM 1604 C CA . PHE A 1 210 ? 4.042 9.198 26.827 1.00 65.69 210 PHE A CA 1
ATOM 1605 C C . PHE A 1 210 ? 4.154 8.164 27.940 1.00 65.69 210 PHE A C 1
ATOM 1607 O O . PHE A 1 210 ? 5.261 7.796 28.325 1.00 65.69 210 PHE A O 1
ATOM 1614 N N . ASN A 1 211 ? 3.034 7.727 28.508 1.00 72.31 211 ASN A N 1
ATOM 1615 C CA . ASN A 1 211 ? 3.058 6.835 29.655 1.00 72.31 211 ASN A CA 1
ATOM 1616 C C . ASN A 1 211 ? 2.169 5.619 29.381 1.00 72.31 211 ASN A C 1
ATOM 1618 O O . ASN A 1 211 ? 0.954 5.717 29.561 1.00 72.31 211 ASN A O 1
ATOM 1622 N N . PRO A 1 212 ? 2.755 4.467 29.008 1.00 70.12 212 PRO A N 1
ATOM 1623 C CA . PRO A 1 212 ? 2.006 3.246 28.737 1.00 70.12 212 PRO A CA 1
ATOM 1624 C C . PRO A 1 212 ? 1.100 2.815 29.887 1.00 70.12 212 PRO A C 1
ATOM 1626 O O . PRO A 1 212 ? 0.023 2.280 29.652 1.00 70.12 212 PRO A O 1
ATOM 1629 N N . THR A 1 213 ? 1.467 3.122 31.137 1.00 74.62 213 THR A N 1
ATOM 1630 C CA . THR A 1 213 ? 0.634 2.800 32.311 1.00 74.62 213 THR A CA 1
ATOM 1631 C C . THR A 1 213 ? -0.683 3.584 32.351 1.00 74.62 213 THR A C 1
ATOM 1633 O O . THR A 1 213 ? -1.606 3.217 33.076 1.00 74.62 213 THR A O 1
ATOM 1636 N N . THR A 1 214 ? -0.820 4.649 31.554 1.00 72.88 214 THR A N 1
ATOM 1637 C CA . THR A 1 214 ? -2.078 5.401 31.463 1.00 72.88 214 THR A CA 1
ATOM 1638 C C . THR A 1 214 ? -3.172 4.646 30.719 1.00 72.88 214 THR A C 1
ATOM 1640 O O . THR A 1 214 ? -4.336 4.940 30.986 1.00 72.88 214 THR A O 1
ATOM 1643 N N . PHE A 1 215 ? -2.825 3.671 29.874 1.00 73.19 215 PHE A N 1
ATOM 1644 C CA . PHE A 1 215 ? -3.770 2.885 29.072 1.00 73.19 215 PHE A CA 1
ATOM 1645 C C . PHE A 1 215 ? -3.579 1.364 29.194 1.00 73.19 215 PHE A C 1
ATOM 1647 O O . PHE A 1 215 ? -4.515 0.615 28.936 1.00 73.19 215 PHE A O 1
ATOM 1654 N N . ALA A 1 216 ? -2.412 0.876 29.622 1.00 70.62 216 ALA A N 1
ATOM 1655 C CA . ALA A 1 216 ? -2.185 -0.550 29.836 1.00 70.62 216 ALA A CA 1
ATOM 1656 C C . ALA A 1 216 ? -3.180 -1.120 30.863 1.00 70.62 216 ALA A C 1
ATOM 1658 O O . ALA A 1 216 ? -3.277 -0.629 31.988 1.00 70.62 216 ALA A O 1
ATOM 1659 N N . GLY A 1 217 ? -3.921 -2.157 30.464 1.00 68.06 217 GLY A N 1
ATOM 1660 C CA . GLY A 1 217 ? -4.914 -2.826 31.311 1.00 68.06 217 GLY A CA 1
ATOM 1661 C C . GLY A 1 217 ? -6.211 -2.042 31.544 1.00 68.06 217 GLY A C 1
ATOM 1662 O O . GLY A 1 217 ? -7.045 -2.501 32.321 1.00 68.06 217 GLY A O 1
ATOM 1663 N N . LYS A 1 218 ? -6.400 -0.885 30.897 1.00 68.06 218 LYS A N 1
ATOM 1664 C CA . LYS A 1 218 ? -7.662 -0.135 30.941 1.00 68.06 218 LYS A CA 1
ATOM 1665 C C . LYS A 1 218 ? -8.519 -0.503 29.729 1.00 68.06 218 LYS A C 1
ATOM 1667 O O . LYS A 1 218 ? -7.984 -0.609 28.627 1.00 68.06 218 LYS A O 1
ATOM 1672 N N . GLN A 1 219 ? -9.809 -0.741 29.968 1.00 57.12 219 GLN A N 1
ATOM 1673 C CA . GLN A 1 219 ? -10.817 -0.917 28.916 1.00 57.12 219 GLN A CA 1
ATOM 1674 C C . GLN A 1 219 ? -11.285 0.441 28.402 1.00 57.12 219 GLN A C 1
ATOM 1676 O O . GLN A 1 219 ? -11.413 1.363 29.241 1.00 57.12 219 GLN A O 1
#

Radius of gyration: 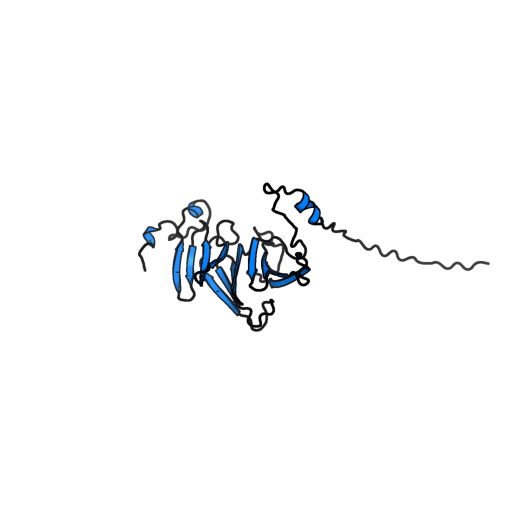24.06 Å; chains: 1; bounding box: 47×56×102 Å

Secondary structure (DSSP, 8-state):
-PPPP------------------SHHHHTT---SSTT--------TTS-SSEEEEEE-TTSPEEEEE-TTGGG----TT--EEEEEE-SS-SSS--EEEEEEE-TT-SS--EEEEETTEEEEEETTEEEEEE-SS-SSS--TT-EEEEEEEEE--TT-TTSEEEEEE-TTS-EEEEE-TT-EEEEETT--EEEE--SGGGGTS---TTSS-GGGTTT--